Protein AF-0000000079467805 (afdb_homodimer)

Secondary structure (DSSP, 8-state):
-EEEE-SSTTEEEEE---EEETTEEEEEEE-HHHHHHTT-----SEEEEEEE-STTEEEEEEEEPTT----EEEEEEESEEEEEEEE--TTSTTTT-EEEEEEETTT--EEEE-TTEEEEEEESSSSEEEEEEESS---TT-EEE--TT-TTT----SS--SEE-HHHHTPPPTT-/-EEEE-SSTTEEEEE---EEETTEEEEEEE-HHHHHHTT-----SEEEEEEE-STTEEEEEEEEPTTS---EEEEEEESEEEEEEEE--TTSTTTT-EEEEEEETTT--EEEE-TTEEEEEEESSSSEEEEEEESS---TT-EEE--TT-TTT----SS--SEE-HHHHTPPPTT-

InterPro domains:
  IPR000888 dTDP-4-dehydrorhamnose 3,5-epimerase-like [PF00908] (6-172)
  IPR000888 dTDP-4-dehydrorhamnose 3,5-epimerase-like [PTHR21047] (3-172)
  IPR000888 dTDP-4-dehydrorhamnose 3,5-epimerase-like [cd00438] (3-171)
  IPR011051 RmlC-like cupin domain superfamily [SSF51182] (1-172)
  IPR014710 RmlC-like jelly roll fold [G3DSA:2.60.120.10] (1-175)

Nearest PDB structures (foldseek):
  3ryk-assembly1_B  TM=9.660E-01  e=1.135E-18  Bacillus anthracis str. Ames
  2c0z-assembly1_A-2  TM=9.358E-01  e=9.146E-19  Streptomyces niveus NCIMB 11891
  7pvi-assembly1_BBB  TM=9.571E-01  e=9.349E-18  Coxiella burnetii RSA 493
  1upi-assembly1_A  TM=9.379E-01  e=4.630E-18  Mycobacterium tuberculosis
  6c46-assembly3_E-2  TM=9.498E-01  e=4.024E-17  Elizabethkingia anophelis NUHP1

Structure (mmCIF, N/CA/C/O backbone):
data_AF-0000000079467805-model_v1
#
loop_
_entity.id
_entity.type
_entity.pdbx_description
1 polymer 'dTDP-4-dehydrorhamnose 3,5-epimerase'
#
loop_
_atom_site.group_PDB
_atom_site.id
_atom_site.type_symbol
_atom_site.label_atom_id
_atom_site.label_alt_id
_atom_site.label_comp_id
_atom_site.label_asym_id
_atom_site.label_entity_id
_atom_site.label_seq_id
_atom_site.pdbx_PDB_ins_code
_atom_site.Cartn_x
_atom_site.Cartn_y
_atom_site.Cartn_z
_atom_site.occupancy
_atom_site.B_iso_or_equiv
_atom_site.auth_seq_id
_atom_site.auth_comp_id
_atom_site.auth_asym_id
_atom_site.auth_atom_id
_atom_site.pdbx_PDB_model_num
ATOM 1 N N . MET A 1 1 ? 15.867 1.34 -4.273 1 97.5 1 MET A N 1
ATOM 2 C CA . MET A 1 1 ? 15.461 -0.06 -4.223 1 97.5 1 MET A CA 1
ATOM 3 C C . MET A 1 1 ? 16.453 -0.947 -4.965 1 97.5 1 MET A C 1
ATOM 5 O O . MET A 1 1 ? 17.219 -0.463 -5.793 1 97.5 1 MET A O 1
ATOM 9 N N . ARG A 1 2 ? 16.484 -2.227 -4.535 1 97.94 2 ARG A N 1
ATOM 10 C CA . ARG A 1 2 ? 17.297 -3.229 -5.227 1 97.94 2 ARG A CA 1
ATOM 11 C C . ARG A 1 2 ? 16.406 -4.25 -5.93 1 97.94 2 ARG A C 1
ATOM 13 O O . ARG A 1 2 ? 15.422 -4.723 -5.359 1 97.94 2 ARG A O 1
ATOM 20 N N . PHE A 1 3 ? 16.734 -4.535 -7.137 1 98.62 3 PHE A N 1
ATOM 21 C CA . PHE A 1 3 ? 16 -5.492 -7.957 1 98.62 3 PHE A CA 1
ATOM 22 C C . PHE A 1 3 ? 16.828 -6.75 -8.195 1 98.62 3 PHE A C 1
ATOM 24 O O . PHE A 1 3 ? 17.922 -6.684 -8.75 1 98.62 3 PHE A O 1
ATOM 31 N N . VAL A 1 4 ? 16.328 -7.844 -7.727 1 98.31 4 VAL A N 1
ATOM 32 C CA . VAL A 1 4 ? 17.062 -9.109 -7.797 1 98.31 4 VAL A CA 1
ATOM 33 C C . VAL A 1 4 ? 16.297 -10.094 -8.672 1 98.31 4 VAL A C 1
ATOM 35 O O . VAL A 1 4 ? 15.18 -10.508 -8.336 1 98.31 4 VAL A O 1
ATOM 38 N N . GLY A 1 5 ? 16.891 -10.477 -9.758 1 97.81 5 GLY A N 1
ATOM 39 C CA . GLY A 1 5 ? 16.25 -11.445 -10.648 1 97.81 5 GLY A CA 1
ATOM 40 C C . GLY A 1 5 ? 16.047 -12.797 -10 1 97.81 5 GLY A C 1
ATOM 41 O O . GLY A 1 5 ? 16.703 -13.133 -9.016 1 97.81 5 GLY A O 1
ATOM 42 N N . THR A 1 6 ? 15.055 -13.531 -10.539 1 97.94 6 THR A N 1
ATOM 43 C CA . THR A 1 6 ? 14.836 -14.914 -10.141 1 97.94 6 THR A CA 1
ATOM 44 C C . THR A 1 6 ? 15.172 -15.867 -11.281 1 97.94 6 THR A C 1
ATOM 46 O O . THR A 1 6 ? 15.719 -15.453 -12.305 1 97.94 6 THR A O 1
ATOM 49 N N . ALA A 1 7 ? 14.875 -17.156 -11.039 1 96.88 7 ALA A N 1
ATOM 50 C CA . ALA A 1 7 ? 15.133 -18.172 -12.062 1 96.88 7 ALA A CA 1
ATOM 51 C C . ALA A 1 7 ? 14.18 -18 -13.25 1 96.88 7 ALA A C 1
ATOM 53 O O . ALA A 1 7 ? 14.406 -18.562 -14.32 1 96.88 7 ALA A O 1
ATOM 54 N N . ILE A 1 8 ? 13.133 -17.312 -13.07 1 98.25 8 ILE A N 1
ATOM 55 C CA . ILE A 1 8 ? 12.156 -17.094 -14.133 1 98.25 8 ILE A CA 1
ATOM 56 C C . ILE A 1 8 ? 12.234 -15.648 -14.617 1 98.25 8 ILE A C 1
ATOM 58 O O . ILE A 1 8 ? 11.938 -14.719 -13.859 1 98.25 8 ILE A O 1
ATOM 62 N N . ASP A 1 9 ? 12.594 -15.508 -15.922 1 96.31 9 ASP A N 1
ATOM 63 C CA . ASP A 1 9 ? 12.555 -14.172 -16.516 1 96.31 9 ASP A CA 1
ATOM 64 C C . ASP A 1 9 ? 11.156 -13.57 -16.422 1 96.31 9 ASP A C 1
ATOM 66 O O . ASP A 1 9 ? 10.172 -14.227 -16.797 1 96.31 9 ASP A O 1
ATOM 70 N N . GLY A 1 10 ? 11.047 -12.375 -15.836 1 96.5 10 GLY A N 1
ATOM 71 C CA . GLY A 1 10 ? 9.742 -11.75 -15.664 1 96.5 10 GLY A CA 1
ATOM 72 C C . GLY A 1 10 ? 9.273 -11.75 -14.227 1 96.5 10 GLY A C 1
ATOM 73 O O . GLY A 1 10 ? 8.227 -11.172 -13.906 1 96.5 10 GLY A O 1
ATOM 74 N N . VAL A 1 11 ? 9.953 -12.445 -13.414 1 98.62 11 VAL A N 1
ATOM 75 C CA . VAL A 1 11 ? 9.688 -12.398 -11.977 1 98.62 11 VAL A CA 1
ATOM 76 C C . VAL A 1 11 ? 10.898 -11.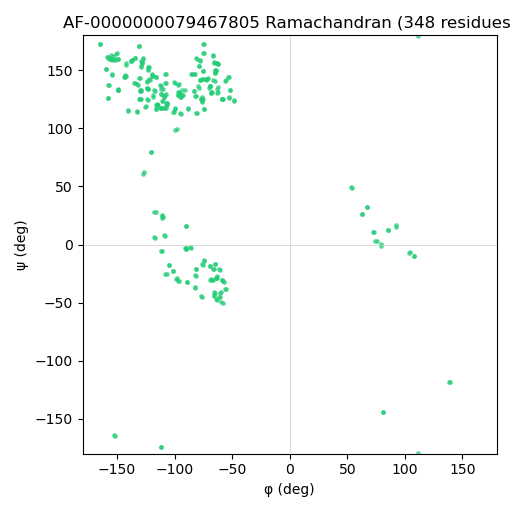82 -11.25 1 98.62 11 VAL A C 1
ATOM 78 O O . VAL A 1 11 ? 12.008 -12.359 -11.344 1 98.62 11 VAL A O 1
ATOM 81 N N . THR A 1 12 ? 10.719 -10.742 -10.555 1 98.75 12 THR A N 1
ATOM 82 C CA . THR A 1 12 ? 11.812 -10.016 -9.922 1 98.75 12 THR A CA 1
ATOM 83 C C . THR A 1 12 ? 11.5 -9.734 -8.461 1 98.75 12 THR A C 1
ATOM 85 O O . THR A 1 12 ? 10.383 -9.344 -8.117 1 98.75 12 THR A O 1
ATOM 88 N N . VAL A 1 13 ? 12.469 -10.008 -7.578 1 98.81 13 VAL A N 1
ATOM 89 C CA . VAL A 1 13 ? 12.352 -9.609 -6.18 1 98.81 13 VAL A CA 1
ATOM 90 C C . VAL A 1 13 ? 12.758 -8.141 -6.027 1 98.81 13 VAL A C 1
ATOM 92 O O . VAL A 1 13 ? 13.812 -7.73 -6.52 1 98.81 13 VAL A O 1
ATOM 95 N N . VAL A 1 14 ? 11.953 -7.371 -5.445 1 98.81 14 VAL A N 1
ATOM 96 C CA . VAL A 1 14 ? 12.242 -5.969 -5.172 1 98.81 14 VAL A CA 1
ATOM 97 C C . VAL A 1 14 ? 12.523 -5.781 -3.684 1 98.81 14 VAL A C 1
ATOM 99 O O . VAL A 1 14 ? 11.672 -6.074 -2.842 1 98.81 14 VAL A O 1
ATOM 102 N N . GLU A 1 15 ? 13.664 -5.312 -3.363 1 98.44 15 GLU A N 1
ATOM 103 C CA . GLU A 1 15 ? 14.07 -5.043 -1.988 1 98.44 15 GLU A CA 1
ATOM 104 C C . GLU A 1 15 ? 14.125 -3.543 -1.714 1 98.44 15 GLU A C 1
ATOM 106 O O . GLU A 1 15 ? 14.625 -2.773 -2.537 1 98.44 15 GLU A O 1
ATOM 111 N N . LEU A 1 16 ? 13.664 -3.188 -0.576 1 97.69 16 LEU A N 1
ATOM 112 C CA . LEU A 1 16 ? 13.562 -1.775 -0.22 1 97.69 16 LEU A CA 1
ATOM 113 C C . LEU A 1 16 ? 14.922 -1.229 0.205 1 97.69 16 LEU A C 1
ATOM 115 O O . LEU A 1 16 ? 15.805 -1.99 0.608 1 97.69 16 LEU A O 1
ATOM 119 N N . ASP A 1 17 ? 15.07 -0.006 0.032 1 96.62 17 ASP A N 1
ATOM 120 C C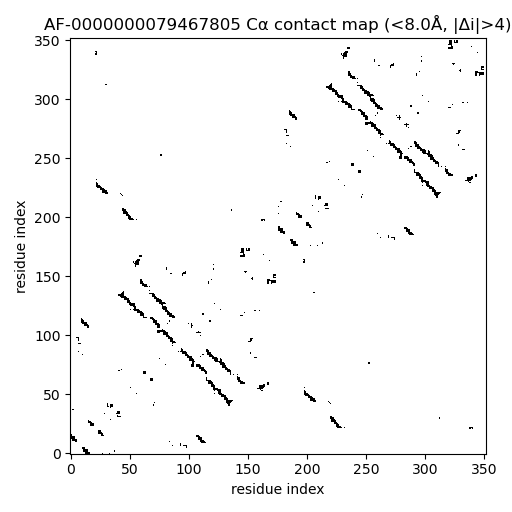A . ASP A 1 17 ? 16.203 0.769 0.537 1 96.62 17 ASP A CA 1
ATOM 121 C C . ASP A 1 17 ? 15.727 1.882 1.47 1 96.62 17 ASP A C 1
ATOM 123 O O . ASP A 1 17 ? 15.711 3.053 1.087 1 96.62 17 ASP A O 1
ATOM 127 N N . PRO A 1 18 ? 15.43 1.556 2.689 1 97.5 18 PRO A N 1
ATOM 128 C CA . PRO A 1 18 ? 14.805 2.514 3.605 1 97.5 18 PRO A CA 1
ATOM 129 C C . PRO A 1 18 ? 15.805 3.518 4.176 1 97.5 18 PRO A C 1
ATOM 131 O O . PRO A 1 18 ? 16.969 3.172 4.418 1 97.5 18 PRO A O 1
ATOM 134 N N . SER A 1 19 ? 15.367 4.762 4.316 1 97.19 19 SER A N 1
ATOM 135 C CA . SER A 1 19 ? 16.031 5.727 5.184 1 97.19 19 SER A CA 1
ATOM 136 C C . SER A 1 19 ? 15.578 5.574 6.629 1 97.19 19 SER A C 1
ATOM 138 O O . SER A 1 19 ? 14.383 5.52 6.91 1 97.19 19 SER A O 1
ATOM 140 N N . THR A 1 20 ? 16.594 5.547 7.543 1 97.19 20 THR A N 1
ATOM 141 C CA . THR A 1 20 ? 16.25 5.246 8.93 1 97.19 20 THR A CA 1
ATOM 142 C C . THR A 1 20 ? 16.625 6.402 9.844 1 97.19 20 THR A C 1
ATOM 144 O O . THR A 1 20 ? 17.578 7.133 9.562 1 97.19 20 THR A O 1
ATOM 147 N N . ASP A 1 21 ? 15.867 6.617 10.867 1 96.88 21 ASP A N 1
ATOM 148 C CA . ASP A 1 21 ? 16.188 7.508 11.984 1 96.88 21 ASP A CA 1
ATOM 149 C C . ASP A 1 21 ? 15.492 7.051 13.266 1 96.88 21 ASP A C 1
ATOM 151 O O . ASP A 1 21 ? 15.094 5.891 13.383 1 96.88 21 ASP A O 1
ATOM 155 N N . GLU A 1 22 ? 15.414 7.879 14.25 1 96.19 22 GLU A N 1
ATOM 156 C CA . GLU A 1 22 ? 14.898 7.492 15.562 1 96.19 22 GLU A CA 1
ATOM 157 C C . GLU A 1 22 ? 13.414 7.148 15.492 1 96.19 22 GLU A C 1
ATOM 159 O O . GLU A 1 22 ? 12.883 6.469 16.375 1 96.19 22 GLU A O 1
ATOM 164 N N . ARG A 1 23 ? 12.789 7.582 14.555 1 97 23 ARG A N 1
ATOM 165 C CA . ARG A 1 23 ? 11.352 7.367 14.406 1 97 23 ARG A CA 1
ATOM 166 C C . ARG A 1 23 ? 11.062 5.996 13.805 1 97 23 ARG A C 1
ATOM 168 O O . ARG A 1 23 ? 9.984 5.438 14.016 1 97 23 ARG A O 1
ATOM 175 N N . GLY A 1 24 ? 11.914 5.438 13.062 1 97.75 24 GLY A N 1
ATOM 176 C CA . GLY A 1 24 ? 11.758 4.227 12.273 1 97.75 24 GLY A CA 1
ATOM 177 C C . GLY A 1 24 ? 12.391 4.324 10.898 1 97.75 24 GLY A C 1
ATOM 178 O O . GLY A 1 24 ? 13.602 4.543 10.781 1 97.75 24 GLY A O 1
ATOM 179 N N . SER A 1 25 ? 11.5 4.203 9.898 1 98.12 25 SER A N 1
ATOM 180 C CA . SER A 1 25 ? 12.078 4.273 8.562 1 98.12 25 SER A CA 1
ATOM 181 C C . SER A 1 25 ? 11.07 4.824 7.551 1 98.12 25 SER A C 1
ATOM 183 O O . SER A 1 25 ? 9.875 4.918 7.844 1 98.12 25 SER A O 1
ATOM 185 N N . PHE A 1 26 ? 11.539 5.285 6.523 1 97.81 26 PHE A N 1
ATOM 186 C CA . PHE A 1 26 ? 10.781 5.703 5.348 1 97.81 26 PHE A CA 1
ATOM 187 C C . PHE A 1 26 ? 11.367 5.082 4.082 1 97.81 26 PHE A C 1
ATOM 189 O O . PHE A 1 26 ? 12.586 5.082 3.891 1 97.81 26 PHE A O 1
ATOM 196 N N . ALA A 1 27 ? 10.531 4.523 3.254 1 97.94 27 ALA A N 1
ATOM 197 C CA . ALA A 1 27 ? 11.008 3.855 2.047 1 97.94 27 ALA A CA 1
ATOM 198 C C . ALA A 1 27 ? 10.039 4.07 0.884 1 97.94 27 ALA A C 1
ATOM 200 O O . ALA A 1 27 ? 8.828 4.109 1.075 1 97.94 27 ALA A O 1
ATOM 201 N N . ARG A 1 28 ? 10.594 4.191 -0.286 1 97.75 28 ARG A N 1
ATOM 202 C CA . ARG A 1 28 ? 9.781 4.098 -1.493 1 97.75 28 ARG A CA 1
ATOM 203 C C . ARG A 1 28 ? 9.43 2.645 -1.805 1 97.75 28 ARG A C 1
ATOM 205 O O . ARG A 1 28 ? 10.305 1.781 -1.837 1 97.75 28 ARG A O 1
ATOM 212 N N . LEU A 1 29 ? 8.164 2.441 -1.932 1 98.38 29 LEU A N 1
ATOM 213 C CA . LEU A 1 29 ? 7.719 1.107 -2.32 1 98.38 29 LEU A CA 1
ATOM 214 C C . LEU A 1 29 ? 7.652 0.978 -3.838 1 98.38 29 LEU A C 1
ATOM 216 O O . LEU A 1 29 ? 7.812 -0.118 -4.379 1 98.38 29 LEU A O 1
ATOM 220 N N . HIS A 1 30 ? 7.352 2.029 -4.441 1 98.56 30 HIS A N 1
ATOM 221 C CA . HIS A 1 30 ? 7.305 2.115 -5.895 1 98.56 30 HIS A CA 1
ATOM 222 C C . HIS A 1 30 ? 7.672 3.514 -6.379 1 98.56 30 HIS A C 1
ATOM 224 O O . HIS A 1 30 ? 7.176 4.508 -5.844 1 98.56 30 HIS A O 1
ATOM 230 N N . CYS A 1 31 ? 8.477 3.592 -7.285 1 97.62 31 CYS A N 1
ATOM 231 C CA . CYS A 1 31 ? 8.883 4.766 -8.047 1 97.62 31 CYS A CA 1
ATOM 232 C C . CYS A 1 31 ? 9.07 4.418 -9.523 1 97.62 31 CYS A C 1
ATOM 234 O O . CYS A 1 31 ? 9.953 3.631 -9.875 1 97.62 31 CYS A O 1
ATOM 236 N N . PRO A 1 32 ? 8.203 5.02 -10.398 1 97.12 32 PRO A N 1
ATOM 237 C CA . PRO A 1 32 ? 8.289 4.633 -11.812 1 97.12 32 PRO A CA 1
ATOM 238 C C . PRO A 1 32 ? 9.688 4.805 -12.391 1 97.12 32 PRO A C 1
ATOM 240 O O . PRO A 1 32 ? 10.141 3.971 -13.18 1 97.12 32 PRO A O 1
ATOM 243 N N . ASP A 1 33 ? 10.375 5.867 -12 1 96.94 33 ASP A N 1
ATOM 244 C CA . ASP A 1 33 ? 11.711 6.129 -12.523 1 96.94 33 ASP A CA 1
ATOM 245 C C . ASP A 1 33 ? 12.695 5.055 -12.078 1 96.94 33 ASP A C 1
ATOM 247 O O . ASP A 1 33 ? 13.508 4.578 -12.883 1 96.94 33 ASP A O 1
ATOM 251 N N . GLU A 1 34 ? 12.664 4.672 -10.828 1 97.19 34 GLU A N 1
ATOM 252 C CA . GLU A 1 34 ? 13.57 3.646 -10.32 1 97.19 34 GLU A CA 1
ATOM 253 C C . GLU A 1 34 ? 13.297 2.297 -10.984 1 97.19 34 GLU A C 1
ATOM 255 O O . GLU A 1 34 ? 14.234 1.568 -11.32 1 97.19 34 GLU A O 1
ATOM 260 N N . PHE A 1 35 ? 12.031 1.979 -11.148 1 98.44 35 PHE A N 1
ATOM 261 C CA . PHE A 1 35 ? 11.664 0.721 -11.789 1 98.44 35 PHE A CA 1
ATOM 262 C C . PHE A 1 35 ? 12.148 0.691 -13.234 1 98.44 35 PHE A C 1
ATOM 264 O O . PHE A 1 35 ? 12.734 -0.295 -13.672 1 98.44 35 PHE A O 1
ATOM 271 N N . ALA A 1 36 ? 11.883 1.756 -13.953 1 97.94 36 ALA A N 1
ATOM 272 C CA . ALA A 1 36 ? 12.305 1.831 -15.352 1 97.94 36 ALA A CA 1
ATOM 273 C C . ALA A 1 36 ? 13.82 1.733 -15.469 1 97.94 36 ALA A C 1
ATOM 275 O O . ALA A 1 36 ? 14.336 1.028 -16.344 1 97.94 36 ALA A O 1
ATOM 276 N N . ALA A 1 37 ? 14.531 2.479 -14.609 1 97.75 37 ALA A N 1
ATOM 277 C CA . ALA A 1 37 ? 15.992 2.488 -14.625 1 97.75 37 ALA A CA 1
ATOM 278 C C . ALA A 1 37 ? 16.562 1.088 -14.398 1 97.75 37 ALA A C 1
ATOM 280 O O . ALA A 1 37 ? 17.625 0.745 -14.914 1 97.75 37 ALA A O 1
ATOM 281 N N . ALA A 1 38 ? 15.859 0.269 -13.656 1 97.69 38 ALA A N 1
ATOM 282 C CA . ALA A 1 38 ? 16.297 -1.091 -13.352 1 97.69 38 ALA A CA 1
ATOM 283 C C . ALA A 1 38 ? 15.859 -2.064 -14.445 1 97.69 38 ALA A C 1
ATOM 285 O O . ALA A 1 38 ? 16.109 -3.27 -14.344 1 97.69 38 ALA A O 1
ATOM 286 N N . GLY A 1 39 ? 15.125 -1.584 -15.461 1 97.38 39 GLY A N 1
ATOM 287 C CA . GLY A 1 39 ? 14.711 -2.412 -16.594 1 97.38 39 GLY A CA 1
ATOM 288 C C . GLY A 1 39 ? 13.352 -3.045 -16.391 1 97.38 39 GLY A C 1
ATOM 289 O O . GLY A 1 39 ? 13.008 -4.023 -17.062 1 97.38 39 GLY A O 1
ATOM 290 N N . HIS A 1 40 ? 12.586 -2.529 -15.43 1 97.31 40 HIS A N 1
ATOM 291 C CA . HIS A 1 40 ? 11.273 -3.078 -15.102 1 97.31 40 HIS A CA 1
ATOM 292 C C . HIS A 1 40 ? 10.203 -1.991 -15.125 1 97.31 40 HIS A C 1
ATOM 294 O O . HIS A 1 40 ? 9.547 -1.74 -14.109 1 97.31 40 HIS A O 1
ATOM 300 N N . PRO A 1 41 ? 10.055 -1.388 -16.328 1 97.19 41 PRO A N 1
ATOM 301 C CA . PRO A 1 41 ? 9.008 -0.357 -16.344 1 97.19 41 PRO A CA 1
ATOM 302 C C . PRO A 1 41 ? 7.668 -0.861 -15.82 1 97.19 41 PRO A C 1
ATOM 304 O O . PRO A 1 41 ? 7.164 -1.885 -16.281 1 97.19 41 PRO A O 1
ATOM 307 N N . PHE A 1 42 ? 7.113 -0.154 -14.859 1 97.5 42 PHE A N 1
ATOM 308 C CA . PHE A 1 42 ? 5.891 -0.547 -14.172 1 97.5 42 PHE A CA 1
ATOM 309 C C . PHE A 1 42 ? 5.211 0.663 -13.539 1 97.5 42 PHE A C 1
ATOM 311 O O . PHE A 1 42 ? 5.852 1.432 -12.82 1 97.5 42 PHE A O 1
ATOM 318 N N . VAL A 1 43 ? 3.963 0.855 -13.844 1 96.5 43 VAL A N 1
ATOM 319 C CA . VAL A 1 43 ? 3.133 1.896 -13.242 1 96.5 43 VAL A CA 1
ATOM 320 C C . VAL A 1 43 ? 1.795 1.303 -12.805 1 96.5 43 VAL A C 1
ATOM 322 O O . VAL A 1 43 ? 0.982 0.906 -13.641 1 96.5 43 VAL A O 1
ATOM 325 N N . PRO A 1 44 ? 1.544 1.277 -11.531 1 97.31 44 PRO A N 1
ATOM 326 C CA . PRO A 1 44 ? 0.281 0.693 -11.078 1 97.31 44 PRO A CA 1
ATOM 327 C C . PRO A 1 44 ? -0.932 1.537 -11.461 1 97.31 44 PRO A C 1
ATOM 329 O O . PRO A 1 44 ? -0.891 2.766 -11.352 1 97.31 44 PRO A O 1
ATOM 332 N N . ALA A 1 45 ? -1.958 0.867 -11.93 1 95.69 45 ALA A N 1
ATOM 333 C CA . ALA A 1 45 ? -3.234 1.502 -12.25 1 95.69 45 ALA A CA 1
ATOM 334 C C . ALA A 1 45 ? -4.238 1.32 -11.109 1 95.69 45 ALA A C 1
ATOM 336 O O . ALA A 1 45 ? -5.145 2.137 -10.938 1 95.69 45 ALA A O 1
ATOM 337 N N . GLN A 1 46 ? -4.105 0.291 -10.406 1 97.5 46 GLN A N 1
ATOM 338 C CA . GLN A 1 46 ? -5.012 -0.063 -9.32 1 97.5 46 GLN A CA 1
ATOM 339 C C . GLN A 1 46 ? -4.254 -0.701 -8.164 1 97.5 46 GLN A C 1
ATOM 341 O O . GLN A 1 46 ? -3.221 -1.338 -8.359 1 97.5 46 GLN A O 1
ATOM 346 N N . THR A 1 47 ? -4.707 -0.442 -6.953 1 98.44 47 THR A N 1
ATOM 347 C CA . THR A 1 47 ? -4.137 -1.028 -5.746 1 98.44 47 THR A CA 1
ATOM 348 C C . THR A 1 47 ? -5.203 -1.771 -4.945 1 98.44 47 THR A C 1
ATOM 350 O O . THR A 1 47 ? -6.32 -1.273 -4.777 1 98.44 47 THR A O 1
ATOM 353 N N . SER A 1 48 ? -4.883 -2.98 -4.492 1 98.31 48 SER A N 1
ATOM 354 C CA . SER A 1 48 ? -5.805 -3.793 -3.707 1 98.31 48 SER A CA 1
ATOM 355 C C . SER A 1 48 ? -5.113 -4.402 -2.494 1 98.31 48 SER A C 1
ATOM 357 O O . SER A 1 48 ? -3.883 -4.422 -2.42 1 98.31 48 SER A O 1
ATOM 359 N N . LEU A 1 49 ? -5.883 -4.805 -1.548 1 98.62 49 LEU A N 1
ATOM 360 C CA . LEU A 1 49 ? -5.398 -5.445 -0.33 1 98.62 49 LEU A CA 1
ATOM 361 C C . LEU A 1 49 ? -6.156 -6.738 -0.054 1 98.62 49 LEU A C 1
ATOM 363 O O . LEU A 1 49 ? -7.391 -6.746 -0.045 1 98.62 49 LEU A O 1
ATOM 367 N N . SER A 1 50 ? -5.469 -7.812 0.102 1 98.56 50 SER A N 1
ATOM 368 C CA . SER A 1 50 ? -6.031 -9.07 0.592 1 98.56 50 SER A CA 1
ATOM 369 C C . SER A 1 50 ? -5.73 -9.266 2.072 1 98.56 50 SER A C 1
ATOM 371 O O . SER A 1 50 ? -4.562 -9.352 2.467 1 98.56 50 SER A O 1
ATOM 373 N N . ARG A 1 51 ? -6.719 -9.305 2.859 1 98.5 51 ARG A N 1
ATOM 374 C CA . ARG A 1 51 ? -6.582 -9.641 4.273 1 98.5 51 ARG A CA 1
ATOM 375 C C . ARG A 1 51 ? -6.859 -11.117 4.516 1 98.5 51 ARG A C 1
ATOM 377 O O . ARG A 1 51 ? -7.883 -11.641 4.07 1 98.5 51 ARG A O 1
ATOM 384 N N . ASN A 1 52 ? -6.012 -11.758 5.184 1 98.75 52 ASN A N 1
ATOM 385 C CA . ASN A 1 52 ? -6.098 -13.188 5.457 1 98.75 52 ASN A CA 1
ATOM 386 C C . ASN A 1 52 ? -6.02 -13.477 6.953 1 98.75 52 ASN A C 1
ATOM 388 O O . ASN A 1 52 ? -5.004 -13.203 7.594 1 98.75 52 ASN A O 1
ATOM 392 N N . THR A 1 53 ? -7.031 -14.039 7.496 1 98.31 53 THR A N 1
ATOM 393 C CA . THR A 1 53 ? -7.172 -14.125 8.945 1 98.31 53 THR A CA 1
ATOM 394 C C . THR A 1 53 ? -6.371 -15.297 9.5 1 98.31 53 THR A C 1
ATOM 396 O O . THR A 1 53 ? -5.789 -15.203 10.586 1 98.31 53 THR A O 1
ATOM 399 N N . ALA A 1 54 ? -6.316 -16.391 8.781 1 98.75 54 ALA A N 1
ATOM 400 C CA . ALA A 1 54 ? -5.691 -17.594 9.305 1 98.75 54 ALA A CA 1
ATOM 401 C C . ALA A 1 54 ? -4.359 -17.875 8.609 1 98.75 54 ALA A C 1
ATOM 403 O O . ALA A 1 54 ? -4.203 -17.594 7.418 1 98.75 54 ALA A O 1
ATOM 404 N N . ALA A 1 55 ? -3.436 -18.438 9.406 1 98.75 55 ALA A N 1
ATOM 405 C CA . ALA A 1 55 ? -2.266 -19.031 8.758 1 98.75 55 ALA A CA 1
ATOM 406 C C . ALA A 1 55 ? -2.666 -20.188 7.844 1 98.75 55 ALA A C 1
ATOM 408 O O . ALA A 1 55 ? -3.74 -20.781 8.008 1 98.75 55 ALA A O 1
ATOM 409 N N . ARG A 1 56 ? -1.823 -20.453 6.863 1 98.88 56 ARG A N 1
ATOM 410 C CA . ARG A 1 56 ? -2.004 -21.516 5.883 1 98.88 56 ARG A CA 1
ATOM 411 C C . ARG A 1 56 ? -3.252 -21.281 5.039 1 98.88 56 ARG A C 1
ATOM 413 O O . ARG A 1 56 ? -3.945 -22.234 4.668 1 98.88 56 ARG A O 1
ATOM 420 N N . THR A 1 57 ? -3.676 -20.062 4.883 1 98.94 57 THR A N 1
ATOM 421 C CA . THR A 1 57 ? -4.645 -19.656 3.871 1 98.94 57 THR A CA 1
ATOM 422 C C . THR A 1 57 ? -3.988 -19.578 2.494 1 98.94 57 THR A C 1
ATOM 424 O O . THR A 1 57 ? -2.961 -18.922 2.326 1 98.94 57 THR A O 1
ATOM 427 N N . LEU A 1 58 ? -4.582 -20.266 1.551 1 98.88 58 LEU A N 1
ATOM 428 C CA . LEU A 1 58 ? -4.066 -20.25 0.186 1 98.88 58 LEU A CA 1
ATOM 429 C C . LEU A 1 58 ? -4.984 -19.453 -0.73 1 98.88 58 LEU A C 1
ATOM 431 O O . LEU A 1 58 ? -6.203 -19.625 -0.71 1 98.88 58 LEU A O 1
ATOM 435 N N . ARG A 1 59 ? -4.465 -18.531 -1.47 1 98.81 59 ARG A N 1
ATOM 436 C CA . ARG A 1 59 ? -5.125 -17.844 -2.576 1 98.81 59 ARG A CA 1
ATOM 437 C C . ARG A 1 59 ? -4.387 -18.078 -3.889 1 98.81 59 ARG A C 1
ATOM 439 O O . ARG A 1 59 ? -3.201 -17.766 -4.008 1 98.81 59 ARG A O 1
ATOM 446 N N . GLY A 1 60 ? -5.078 -18.562 -5.035 1 97.06 60 GLY A N 1
ATOM 447 C CA . GLY A 1 60 ? -4.469 -18.844 -6.324 1 97.06 60 GLY A CA 1
ATOM 448 C C . GLY A 1 60 ? -4.449 -20.328 -6.656 1 97.06 60 GLY A C 1
ATOM 449 O O . GLY A 1 60 ? -5.102 -21.125 -5.98 1 97.06 60 GLY A O 1
ATOM 450 N N . MET A 1 61 ? -3.953 -20.656 -7.758 1 98.25 61 MET A N 1
ATOM 451 C CA . MET A 1 61 ? -3.119 -19.766 -8.555 1 98.25 61 MET A CA 1
ATOM 452 C C . MET A 1 61 ? -3.957 -19 -9.578 1 98.25 61 MET A C 1
ATOM 454 O O . MET A 1 61 ? -4.719 -19.609 -10.336 1 98.25 61 MET A O 1
ATOM 458 N N . HIS A 1 62 ? -3.787 -17.641 -9.719 1 97.69 62 HIS A N 1
ATOM 459 C CA . HIS A 1 62 ? -4.637 -16.844 -10.586 1 97.69 62 HIS A CA 1
ATOM 460 C C . HIS A 1 62 ? -3.812 -16.094 -11.633 1 97.69 62 HIS A C 1
ATOM 462 O O . HIS A 1 62 ? -2.643 -15.781 -11.398 1 97.69 62 HIS A O 1
ATOM 468 N N . TYR A 1 63 ? -4.426 -15.789 -12.805 1 96.06 63 TYR A N 1
ATOM 469 C CA . TYR A 1 63 ? -3.898 -14.875 -13.812 1 96.06 63 TYR A CA 1
ATOM 470 C C . TYR A 1 63 ? -5.02 -14.273 -14.648 1 96.06 63 TYR A C 1
ATOM 472 O O . TYR A 1 63 ? -6.164 -14.734 -14.586 1 96.06 63 TYR A O 1
ATOM 480 N N . GLU A 1 64 ? -4.688 -13.188 -15.234 1 93.44 64 GLU A N 1
ATOM 481 C CA . GLU A 1 64 ? -5.605 -12.586 -16.188 1 93.44 64 GLU A CA 1
ATOM 482 C C . GLU A 1 64 ? -5.242 -12.961 -17.625 1 93.44 64 GLU A C 1
ATOM 484 O O . GLU A 1 64 ? -4.09 -12.82 -18.031 1 93.44 64 GLU A O 1
ATOM 489 N N . ALA A 1 65 ? -6.211 -13.43 -18.328 1 89.88 65 ALA A N 1
ATOM 490 C CA . ALA A 1 65 ? -5.977 -13.852 -19.703 1 89.88 65 ALA A CA 1
ATOM 491 C C . ALA A 1 65 ? -5.891 -12.648 -20.641 1 89.88 65 ALA A C 1
ATOM 493 O O . ALA A 1 65 ? -6.375 -11.562 -20.312 1 89.88 65 ALA A O 1
ATOM 494 N N . SER A 1 66 ? -5.23 -12.875 -21.828 1 85.62 66 SER A N 1
ATOM 495 C CA . SER A 1 66 ? -5.258 -11.883 -22.891 1 85.62 66 SER A CA 1
ATOM 496 C C . SER A 1 66 ? -6.688 -11.492 -23.25 1 85.62 66 SER A C 1
ATOM 498 O O . SER A 1 66 ? -7.582 -12.344 -23.25 1 85.62 66 SER A O 1
ATOM 500 N N . PRO A 1 67 ? -6.805 -10.203 -23.562 1 87.69 67 PRO A N 1
ATOM 501 C CA . PRO A 1 67 ? -5.867 -9.094 -23.75 1 87.69 67 PRO A CA 1
ATOM 502 C C . PRO A 1 67 ? -5.602 -8.32 -22.469 1 87.69 67 PRO A C 1
ATOM 504 O O . PRO A 1 67 ? -5.012 -7.234 -22.5 1 87.69 67 PRO A O 1
ATOM 507 N N . ARG A 1 68 ? -5.93 -8.852 -21.281 1 86.25 68 ARG A N 1
ATOM 508 C CA . ARG A 1 68 ? -5.832 -8.102 -20.047 1 86.25 68 ARG A CA 1
ATOM 509 C C . ARG A 1 68 ? -4.711 -8.641 -19.156 1 86.25 68 ARG A C 1
ATOM 511 O O . ARG A 1 68 ? -4.781 -8.555 -17.938 1 86.25 68 ARG A O 1
ATOM 518 N N . ALA A 1 69 ? -3.797 -9.289 -19.812 1 90.94 69 ALA A N 1
ATOM 519 C CA . ALA A 1 69 ? -2.652 -9.758 -19.031 1 90.94 69 ALA A CA 1
ATOM 520 C C . ALA A 1 69 ? -2.031 -8.625 -18.219 1 90.94 69 ALA A C 1
ATOM 522 O O . ALA A 1 69 ? -1.851 -7.52 -18.734 1 90.94 69 ALA A O 1
ATOM 523 N N . GLU A 1 70 ? -1.764 -8.891 -16.938 1 94.81 70 GLU A N 1
ATOM 524 C CA . GLU A 1 70 ? -1.373 -7.809 -16.031 1 94.81 70 GLU A CA 1
ATOM 525 C C . GLU A 1 70 ? -0.021 -8.094 -15.391 1 94.81 70 GLU A C 1
ATOM 527 O O . GLU A 1 70 ? 0.388 -9.25 -15.266 1 94.81 70 GLU A O 1
ATOM 532 N N . VAL A 1 71 ? 0.68 -7.07 -15.078 1 97.5 71 VAL A N 1
ATOM 533 C CA . VAL A 1 71 ? 1.845 -7.09 -14.203 1 97.5 71 VAL A CA 1
ATOM 534 C C . VAL A 1 71 ? 1.43 -6.699 -12.781 1 97.5 71 VAL A C 1
ATOM 536 O O . VAL A 1 71 ? 0.583 -5.82 -12.594 1 97.5 71 VAL A O 1
ATOM 539 N N . LYS A 1 72 ? 1.932 -7.379 -11.797 1 97.94 72 LYS A N 1
ATOM 540 C CA . LYS A 1 72 ? 1.571 -7.051 -10.414 1 97.94 72 LYS A CA 1
ATOM 541 C C . LYS A 1 72 ? 2.811 -6.953 -9.531 1 97.94 72 LYS A C 1
ATOM 543 O O . LYS A 1 72 ? 3.768 -7.711 -9.711 1 97.94 72 LYS A O 1
ATOM 548 N N . LEU A 1 73 ? 2.885 -6.012 -8.695 1 98.88 73 LEU A N 1
ATOM 549 C CA . LEU A 1 73 ? 3.818 -5.891 -7.586 1 98.88 73 LEU A CA 1
ATOM 550 C C . LEU A 1 73 ? 3.15 -6.281 -6.27 1 98.88 73 LEU A C 1
ATOM 552 O O . LEU A 1 73 ? 2.191 -5.637 -5.84 1 98.88 73 LEU A O 1
ATOM 556 N N . VAL A 1 74 ? 3.637 -7.375 -5.684 1 98.94 74 VAL A N 1
ATOM 557 C CA . VAL A 1 74 ? 2.992 -7.953 -4.512 1 98.94 74 VAL A CA 1
ATOM 558 C C . VAL A 1 74 ? 3.896 -7.789 -3.291 1 98.94 74 VAL A C 1
ATOM 560 O O . VAL A 1 74 ? 5.086 -8.109 -3.342 1 98.94 74 VAL A O 1
ATOM 563 N N . ARG A 1 75 ? 3.383 -7.281 -2.221 1 98.81 75 ARG A N 1
ATOM 564 C CA . ARG A 1 75 ? 4.121 -7.133 -0.971 1 98.81 75 ARG A CA 1
ATOM 565 C C . ARG A 1 75 ? 3.225 -7.41 0.231 1 98.81 75 ARG A C 1
ATOM 567 O O . ARG A 1 75 ? 2.002 -7.277 0.144 1 98.81 75 ARG A O 1
ATOM 574 N N . VAL A 1 76 ? 3.865 -7.812 1.311 1 98.81 76 VAL A N 1
ATOM 575 C CA . VAL A 1 76 ? 3.131 -8.016 2.555 1 98.81 76 VAL A CA 1
ATOM 576 C C . VAL A 1 76 ? 3.24 -6.773 3.432 1 98.81 76 VAL A C 1
ATOM 578 O O . VAL A 1 76 ? 4.336 -6.25 3.645 1 98.81 76 VAL A O 1
ATOM 581 N N . THR A 1 77 ? 2.111 -6.312 3.924 1 98.19 77 THR A N 1
ATOM 582 C CA . THR A 1 77 ? 2.129 -5.145 4.801 1 98.19 77 THR A CA 1
ATOM 583 C C . THR A 1 77 ? 1.915 -5.559 6.254 1 98.19 77 THR A C 1
ATOM 585 O O . THR A 1 77 ? 2.164 -4.773 7.168 1 98.19 77 THR A O 1
ATOM 588 N N . ARG A 1 78 ? 1.443 -6.668 6.516 1 97.69 78 ARG A N 1
ATOM 589 C CA . ARG A 1 78 ? 1.294 -7.293 7.828 1 97.69 78 ARG A CA 1
ATOM 590 C C . ARG A 1 78 ? 1.411 -8.805 7.727 1 97.69 78 ARG A C 1
ATOM 592 O O . ARG A 1 78 ? 0.787 -9.43 6.863 1 97.69 78 ARG A O 1
ATOM 599 N N . GLY A 1 79 ? 2.203 -9.445 8.617 1 98.06 79 GLY A N 1
ATOM 600 C CA . GLY A 1 79 ? 2.375 -10.891 8.594 1 98.06 79 GLY A CA 1
ATOM 601 C C . GLY A 1 79 ? 3.387 -11.359 7.566 1 98.06 79 GLY A C 1
ATOM 602 O O . GLY A 1 79 ? 4.441 -10.742 7.402 1 98.06 79 GLY A O 1
ATOM 603 N N . ALA A 1 80 ? 3.096 -12.539 6.953 1 98.88 80 ALA A N 1
ATOM 604 C CA . ALA A 1 80 ? 4.039 -13.156 6.027 1 98.88 80 ALA A CA 1
ATOM 605 C C . ALA A 1 80 ? 3.338 -14.156 5.109 1 98.88 80 ALA A C 1
ATOM 607 O O . ALA A 1 80 ? 2.35 -14.781 5.5 1 98.88 80 ALA A O 1
ATOM 608 N N . ILE A 1 81 ? 3.893 -14.281 3.965 1 98.94 81 ILE A N 1
ATOM 609 C CA . ILE A 1 81 ? 3.408 -15.281 3.02 1 98.94 81 ILE A CA 1
ATOM 610 C C . ILE A 1 81 ? 4.59 -15.977 2.346 1 98.94 81 ILE A C 1
ATOM 612 O O . ILE A 1 81 ? 5.723 -15.492 2.422 1 98.94 81 ILE A O 1
ATOM 616 N N . PHE A 1 82 ? 4.367 -17.141 1.843 1 98.94 82 PHE A N 1
ATOM 617 C CA . PHE A 1 82 ? 5.148 -17.672 0.737 1 98.94 82 PHE A CA 1
ATOM 618 C C . PHE A 1 82 ? 4.461 -17.406 -0.595 1 98.94 82 PHE A C 1
ATOM 620 O O . PHE A 1 82 ? 3.385 -17.953 -0.865 1 98.94 82 PHE A O 1
ATOM 627 N N . ASP A 1 83 ? 5.047 -16.594 -1.399 1 98.94 83 ASP A N 1
ATOM 628 C CA . ASP A 1 83 ? 4.473 -16.109 -2.652 1 98.94 83 ASP A CA 1
ATOM 629 C C . ASP A 1 83 ? 5.035 -16.875 -3.846 1 98.94 83 ASP A C 1
ATOM 631 O O . ASP A 1 83 ? 6.227 -17.172 -3.893 1 98.94 83 ASP A O 1
ATOM 635 N N . VAL A 1 84 ? 4.176 -17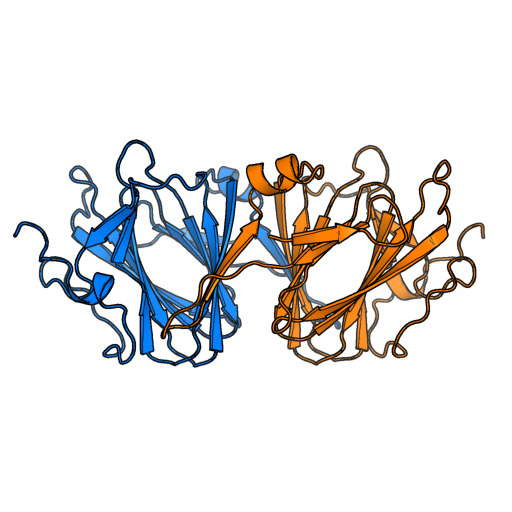.188 -4.797 1 98.88 84 VAL A N 1
ATOM 636 C CA . VAL A 1 84 ? 4.574 -18.094 -5.867 1 98.88 84 VAL A CA 1
ATOM 637 C C . VAL A 1 84 ? 4.121 -17.547 -7.215 1 98.88 84 VAL A C 1
ATOM 639 O O . VAL A 1 84 ? 3.014 -17 -7.332 1 98.88 84 VAL A O 1
ATOM 642 N N . ALA A 1 85 ? 4.914 -17.641 -8.195 1 98.81 85 ALA A N 1
ATOM 643 C CA . ALA A 1 85 ? 4.574 -17.391 -9.594 1 98.81 85 ALA A CA 1
ATOM 644 C C . ALA A 1 85 ? 4.887 -18.594 -10.469 1 98.81 85 ALA A C 1
ATOM 646 O O . ALA A 1 85 ? 5.906 -19.266 -10.281 1 98.81 85 ALA A O 1
ATOM 647 N N . VAL A 1 86 ? 4.059 -18.875 -11.391 1 98.69 86 VAL A N 1
ATOM 648 C CA . VAL A 1 86 ? 4.254 -19.922 -12.391 1 98.69 86 VAL A CA 1
ATOM 649 C C . VAL A 1 86 ? 4.297 -19.281 -13.781 1 98.69 86 VAL A C 1
ATOM 651 O O . VAL A 1 86 ? 3.414 -18.5 -14.148 1 98.69 86 VAL A O 1
ATOM 654 N N . ASP A 1 87 ? 5.297 -19.688 -14.562 1 98.5 87 ASP A N 1
ATOM 655 C CA . ASP A 1 87 ? 5.426 -19.203 -15.938 1 98.5 87 ASP A CA 1
ATOM 656 C C . ASP A 1 87 ? 4.496 -19.969 -16.875 1 98.5 87 ASP A C 1
ATOM 658 O O . ASP A 1 87 ? 4.719 -21.141 -17.156 1 98.5 87 ASP A O 1
ATOM 662 N N . LEU A 1 88 ? 3.49 -19.312 -17.422 1 97.12 88 LEU A N 1
ATOM 663 C CA . LEU A 1 88 ? 2.535 -19.953 -18.312 1 97.12 88 LEU A CA 1
ATOM 664 C C . LEU A 1 88 ? 2.73 -19.5 -19.75 1 97.12 88 LEU A C 1
ATOM 666 O O . LEU A 1 88 ? 1.878 -19.75 -20.609 1 97.12 88 LEU A O 1
ATOM 670 N N . ARG A 1 89 ? 3.744 -18.766 -20.047 1 96.25 89 ARG A N 1
ATOM 671 C CA . ARG A 1 89 ? 4.031 -18.312 -21.406 1 96.25 89 ARG A CA 1
ATOM 672 C C . ARG A 1 89 ? 4.586 -19.438 -22.266 1 96.25 89 ARG A C 1
ATOM 674 O O . ARG A 1 89 ? 5.711 -19.891 -22.047 1 96.25 89 ARG A O 1
ATOM 681 N N . PRO A 1 90 ? 3.875 -19.734 -23.219 1 95 90 PRO A N 1
ATOM 682 C CA . PRO A 1 90 ? 4.258 -20.938 -23.969 1 95 90 PRO A CA 1
ATOM 683 C C . PRO A 1 90 ? 5.613 -20.797 -24.656 1 95 90 PRO A C 1
ATOM 685 O O . PRO A 1 90 ? 6.305 -21.797 -24.875 1 95 90 PRO A O 1
ATOM 688 N N . SER A 1 91 ? 5.996 -19.656 -25 1 96.06 91 SER A N 1
ATOM 689 C CA . SER A 1 91 ? 7.246 -19.453 -25.734 1 96.06 91 SER A CA 1
ATOM 690 C C . SER A 1 91 ? 8.414 -19.219 -24.766 1 96.06 91 SER A C 1
ATOM 692 O O . SER A 1 91 ? 9.562 -19.094 -25.203 1 96.06 91 SER A O 1
ATOM 694 N N . SER A 1 92 ? 8.164 -19.172 -23.516 1 97.25 92 SER A N 1
ATOM 695 C CA . SER A 1 92 ? 9.195 -18.922 -22.516 1 97.25 92 SER A CA 1
ATOM 696 C C . SER A 1 92 ? 10.062 -20.156 -22.297 1 97.25 92 SER A C 1
ATOM 698 O O . SER A 1 92 ? 9.562 -21.281 -22.25 1 97.25 92 SER A O 1
ATOM 700 N N . PRO A 1 93 ? 11.414 -20 -22.078 1 98 93 PRO A N 1
ATOM 701 C CA . PRO A 1 93 ? 12.289 -21.125 -21.734 1 98 93 PRO A CA 1
ATOM 702 C C . PRO A 1 93 ? 11.953 -21.734 -20.391 1 98 93 PRO A C 1
ATOM 704 O O . PRO A 1 93 ? 12.414 -22.844 -20.062 1 98 93 PRO A O 1
ATOM 707 N N . THR A 1 94 ? 11.219 -21.047 -19.594 1 98.31 94 THR A N 1
ATOM 708 C CA . THR A 1 94 ? 10.883 -21.547 -18.266 1 98.31 94 THR A CA 1
ATOM 709 C C . THR A 1 94 ? 9.391 -21.891 -18.188 1 98.31 94 THR A C 1
ATOM 711 O O . THR A 1 94 ? 8.805 -21.844 -17.094 1 98.31 94 THR A O 1
ATOM 714 N N . TYR A 1 95 ? 8.859 -22.172 -19.391 1 98.06 95 TYR A N 1
ATOM 715 C CA . TYR A 1 95 ? 7.453 -22.562 -19.438 1 98.06 95 TYR A CA 1
ATOM 716 C C . TYR A 1 95 ? 7.141 -23.641 -18.406 1 98.06 95 TYR A C 1
ATOM 718 O O . TYR A 1 95 ? 7.867 -24.625 -18.297 1 98.06 95 TYR A O 1
ATOM 726 N N . LEU A 1 96 ? 6.141 -23.391 -17.5 1 98.25 96 LEU A N 1
ATOM 727 C CA . LEU A 1 96 ? 5.559 -24.266 -16.484 1 98.25 96 LEU A CA 1
ATOM 728 C C . LEU A 1 96 ? 6.449 -24.344 -15.25 1 98.25 96 LEU A C 1
ATOM 730 O O . LEU A 1 96 ? 6.109 -25.016 -14.273 1 98.25 96 LEU A O 1
ATOM 734 N N . GLN A 1 97 ? 7.562 -23.672 -15.289 1 98.56 97 GLN A N 1
ATOM 735 C CA . GLN A 1 97 ? 8.391 -23.609 -14.094 1 98.56 97 GLN A CA 1
ATOM 736 C C . GLN A 1 97 ? 7.867 -22.562 -13.109 1 98.56 97 GLN A C 1
ATOM 738 O O . GLN A 1 97 ? 7.086 -21.688 -13.484 1 98.56 97 GLN A O 1
ATOM 743 N N . TRP A 1 98 ? 8.289 -22.734 -11.859 1 98.75 98 TRP A N 1
ATOM 744 C CA . TRP A 1 98 ? 7.805 -21.828 -10.828 1 98.75 98 TRP A CA 1
ATOM 745 C C . TRP A 1 98 ? 8.961 -21.234 -10.023 1 98.75 98 TRP A C 1
ATOM 747 O O . TRP A 1 98 ? 10.078 -21.766 -10.07 1 98.75 98 TRP A O 1
ATOM 757 N N . THR A 1 99 ? 8.727 -20.125 -9.422 1 98.75 99 THR A N 1
ATOM 758 C CA . THR A 1 99 ? 9.609 -19.562 -8.398 1 98.75 99 THR A CA 1
ATOM 759 C C . THR A 1 99 ? 8.797 -19.016 -7.23 1 98.75 99 THR A C 1
ATOM 761 O O . THR A 1 99 ? 7.586 -18.812 -7.348 1 98.75 99 THR A O 1
ATOM 764 N N . GLY A 1 100 ? 9.383 -18.875 -6.086 1 98.06 100 GLY A N 1
ATOM 765 C CA . GLY A 1 100 ? 8.711 -18.359 -4.902 1 98.06 100 GLY A CA 1
ATOM 766 C C . GLY A 1 100 ? 9.641 -17.625 -3.959 1 98.06 100 GLY A C 1
ATOM 767 O O . GLY A 1 100 ? 10.859 -17.688 -4.109 1 98.06 100 GLY A O 1
ATOM 768 N N . ALA A 1 101 ? 9.086 -16.922 -3.107 1 98.5 101 ALA A N 1
ATOM 769 C CA . ALA A 1 101 ? 9.828 -16.172 -2.094 1 98.5 101 ALA A CA 1
ATOM 770 C C . ALA A 1 101 ? 8.977 -15.93 -0.855 1 98.5 101 ALA A C 1
ATOM 772 O O . ALA A 1 101 ? 7.754 -15.789 -0.955 1 98.5 101 ALA A O 1
ATOM 773 N N . GLU A 1 102 ? 9.641 -15.938 0.269 1 98.75 102 GLU A N 1
ATOM 774 C CA . GL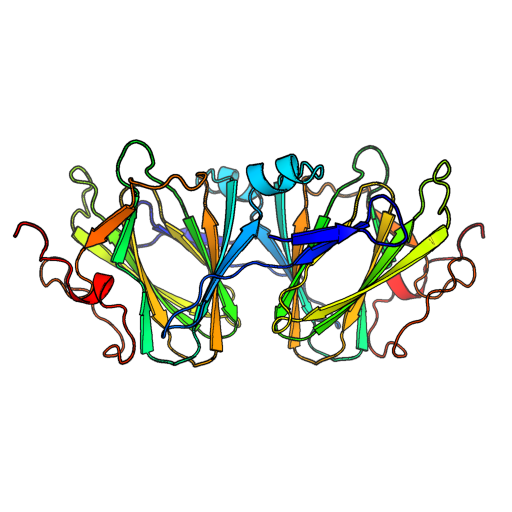U A 1 102 ? 8.969 -15.453 1.467 1 98.75 102 GLU A CA 1
ATOM 775 C C . GLU A 1 102 ? 8.891 -13.93 1.476 1 98.75 102 GLU A C 1
ATOM 777 O O . GLU A 1 102 ? 9.906 -13.25 1.302 1 98.75 102 GLU A O 1
ATOM 782 N N . LEU A 1 103 ? 7.758 -13.422 1.569 1 98.88 103 LEU A N 1
ATOM 783 C CA . LEU A 1 103 ? 7.504 -12 1.761 1 98.88 103 LEU A CA 1
ATOM 784 C C . LEU A 1 103 ? 6.914 -11.734 3.141 1 98.88 103 LEU A C 1
ATOM 786 O O . LEU A 1 103 ? 6.051 -12.484 3.607 1 98.88 103 LEU A O 1
ATOM 790 N N . SER A 1 104 ? 7.344 -10.75 3.812 1 98.56 104 SER A N 1
ATOM 791 C CA . SER A 1 104 ? 6.797 -10.375 5.113 1 98.56 104 SER A CA 1
ATOM 792 C C . SER A 1 104 ? 6.898 -8.867 5.336 1 98.56 104 SER A C 1
ATOM 794 O O . SER A 1 104 ? 7.668 -8.18 4.66 1 98.56 104 SER A O 1
ATOM 796 N N . ALA A 1 105 ? 6.078 -8.367 6.254 1 96.94 105 ALA A N 1
ATOM 797 C CA . ALA A 1 105 ? 6.176 -6.961 6.641 1 96.94 105 ALA A CA 1
ATOM 798 C C . ALA A 1 105 ? 7.574 -6.629 7.152 1 96.94 105 ALA A C 1
ATOM 800 O O . ALA A 1 105 ? 8.07 -5.52 6.957 1 96.94 105 ALA A O 1
ATOM 801 N N . GLU A 1 106 ? 8.188 -7.531 7.746 1 94.94 106 GLU A N 1
ATOM 802 C CA . GLU A 1 106 ? 9.492 -7.324 8.359 1 94.94 106 GLU A CA 1
ATOM 803 C C . GLU A 1 106 ? 10.602 -7.281 7.312 1 94.94 106 GLU A C 1
ATOM 805 O O . GLU A 1 106 ? 11.469 -6.406 7.352 1 94.94 106 GLU A O 1
ATOM 810 N N . ASN A 1 107 ? 10.586 -8.211 6.355 1 96.56 107 ASN A N 1
ATOM 811 C CA . ASN A 1 107 ? 11.695 -8.227 5.41 1 96.56 107 ASN A CA 1
ATOM 812 C C . ASN A 1 107 ? 11.516 -7.188 4.309 1 96.56 107 ASN A C 1
ATOM 814 O O . ASN A 1 107 ? 12.469 -6.828 3.627 1 96.56 107 ASN A O 1
ATOM 818 N N . GLY A 1 108 ? 10.25 -6.75 4.102 1 96.06 108 GLY A N 1
ATOM 819 C CA . GLY A 1 108 ? 9.961 -5.648 3.199 1 96.06 108 GLY A CA 1
ATOM 820 C C . GLY A 1 108 ? 10.117 -6.016 1.736 1 96.06 108 GLY A C 1
ATOM 821 O O . GLY A 1 108 ? 10.109 -5.141 0.867 1 96.06 108 GLY A O 1
ATOM 822 N N . ARG A 1 109 ? 10.273 -7.27 1.404 1 98.25 109 ARG A N 1
ATOM 823 C CA . ARG A 1 109 ? 10.445 -7.715 0.025 1 98.25 109 ARG A CA 1
ATOM 824 C C . ARG A 1 109 ? 9.125 -7.688 -0.73 1 98.25 109 ARG A C 1
ATOM 826 O O . ARG A 1 109 ? 8.055 -7.863 -0.133 1 98.25 109 ARG A O 1
ATOM 833 N N . ALA A 1 110 ? 9.211 -7.465 -1.967 1 98.88 110 ALA A N 1
ATOM 834 C CA . ALA A 1 110 ? 8.078 -7.59 -2.887 1 98.88 110 ALA A CA 1
ATOM 835 C C . ALA A 1 110 ? 8.445 -8.477 -4.078 1 98.88 110 ALA A C 1
ATOM 837 O O . ALA A 1 110 ? 9.625 -8.719 -4.34 1 98.88 110 ALA A O 1
ATOM 838 N N . LEU A 1 111 ? 7.52 -9.016 -4.652 1 98.88 111 LEU A N 1
ATOM 839 C CA . LEU A 1 111 ? 7.684 -9.766 -5.895 1 98.88 111 LEU A CA 1
ATOM 840 C C . LEU A 1 111 ? 7 -9.055 -7.055 1 98.88 111 LEU A C 1
ATOM 842 O O . LEU A 1 111 ? 5.801 -8.773 -6.996 1 98.88 111 LEU A O 1
ATOM 846 N N . LEU A 1 112 ? 7.727 -8.648 -8.047 1 98.88 112 LEU A N 1
ATOM 847 C CA . LEU A 1 112 ? 7.191 -8.141 -9.305 1 98.88 112 LEU A CA 1
ATOM 848 C C . LEU A 1 112 ? 6.973 -9.281 -10.297 1 98.88 112 LEU A C 1
ATOM 850 O O . LEU A 1 112 ? 7.926 -9.945 -10.711 1 98.88 112 LEU A O 1
ATOM 854 N N . ILE A 1 113 ? 5.742 -9.5 -10.68 1 98.75 113 ILE A N 1
ATOM 855 C CA . ILE A 1 113 ? 5.352 -10.641 -11.508 1 98.75 113 ILE A CA 1
ATOM 856 C C . ILE A 1 113 ? 4.844 -10.148 -12.859 1 98.75 113 ILE A C 1
ATOM 858 O O . ILE A 1 113 ? 3.857 -9.414 -12.93 1 98.75 113 ILE A O 1
ATOM 862 N N . GLY A 1 114 ? 5.465 -10.539 -13.898 1 97.44 114 GLY A N 1
ATOM 863 C CA . GLY A 1 114 ? 5.141 -10.086 -15.242 1 97.44 114 GLY A CA 1
ATOM 864 C C . GLY A 1 114 ? 3.879 -10.719 -15.797 1 97.44 114 GLY A C 1
ATOM 865 O O . GLY A 1 114 ? 3.301 -11.617 -15.172 1 97.44 114 GLY A O 1
ATOM 866 N N . ALA A 1 115 ? 3.461 -10.203 -16.969 1 96 115 ALA A N 1
ATOM 867 C CA . ALA A 1 115 ? 2.264 -10.711 -17.625 1 96 115 ALA A CA 1
ATOM 868 C C . ALA A 1 115 ? 2.453 -12.164 -18.062 1 96 115 ALA A C 1
ATOM 870 O O . ALA A 1 115 ? 3.572 -12.586 -18.359 1 96 115 ALA A O 1
ATOM 871 N N . GLY A 1 116 ? 1.354 -12.898 -18.078 1 95.81 116 GLY A N 1
ATOM 872 C CA . GLY A 1 116 ? 1.38 -14.273 -18.562 1 95.81 116 GLY A CA 1
ATOM 873 C C . GLY A 1 116 ? 1.789 -15.273 -17.5 1 95.81 116 GLY A C 1
ATOM 874 O O . GLY A 1 116 ? 2.113 -16.422 -17.812 1 95.81 116 GLY A O 1
ATOM 875 N N . MET A 1 117 ? 1.811 -14.836 -16.312 1 97.25 117 MET A N 1
ATOM 876 C CA . MET A 1 117 ? 2.186 -15.719 -15.203 1 97.25 117 MET A CA 1
ATOM 877 C C . MET A 1 117 ? 1.019 -15.914 -14.242 1 97.25 117 MET A C 1
ATOM 879 O O . MET A 1 117 ? 0.224 -14.992 -14.023 1 97.25 117 MET A O 1
ATOM 883 N N . ALA A 1 118 ? 0.903 -17.094 -13.703 1 97.94 118 ALA A N 1
ATOM 884 C CA . ALA A 1 118 ? -0.043 -17.328 -12.617 1 97.94 118 ALA A CA 1
ATOM 885 C C . ALA A 1 118 ? 0.575 -16.969 -11.266 1 97.94 118 ALA A C 1
ATOM 887 O O . ALA A 1 118 ? 1.77 -17.188 -11.047 1 97.94 118 ALA A O 1
ATOM 888 N N . HIS A 1 119 ? -0.227 -16.5 -10.406 1 98.69 119 HIS A N 1
ATOM 889 C CA . HIS A 1 119 ? 0.233 -16.047 -9.102 1 98.69 119 HIS A CA 1
ATOM 890 C C . HIS A 1 119 ? -0.614 -16.625 -7.98 1 98.69 119 HIS A C 1
ATOM 892 O O . HIS A 1 119 ? -1.836 -16.734 -8.109 1 98.69 119 HIS A O 1
ATOM 898 N N . GLY A 1 120 ? -0.002 -16.938 -6.922 1 98.81 120 GLY A N 1
ATOM 899 C CA . GLY A 1 120 ? -0.664 -17.312 -5.684 1 98.81 120 GLY A CA 1
ATOM 900 C C . GLY A 1 120 ? 0.256 -17.281 -4.48 1 98.81 120 GLY A C 1
ATOM 901 O O . GLY A 1 120 ? 1.458 -17.047 -4.617 1 98.81 120 GLY A O 1
ATOM 902 N N . PHE A 1 121 ? -0.342 -17.469 -3.301 1 98.94 121 PHE A N 1
ATOM 903 C CA . PHE A 1 121 ? 0.461 -17.484 -2.084 1 98.94 121 PHE A CA 1
ATOM 904 C C . PHE A 1 121 ? -0.229 -18.281 -0.991 1 98.94 121 PHE A C 1
ATOM 906 O O . PHE A 1 121 ? -1.417 -18.594 -1.1 1 98.94 121 PHE A O 1
ATOM 913 N N . ILE A 1 122 ? 0.515 -18.656 -0.003 1 98.94 122 ILE A N 1
ATOM 914 C CA . ILE A 1 122 ? -0.017 -19.219 1.235 1 98.94 122 ILE A CA 1
ATOM 915 C C . ILE A 1 122 ? 0.476 -18.391 2.424 1 98.94 122 ILE A C 1
ATOM 917 O O . ILE A 1 122 ? 1.641 -18 2.469 1 98.94 122 ILE A O 1
ATOM 921 N N . THR A 1 123 ? -0.438 -18.094 3.307 1 98.94 123 THR A N 1
ATOM 922 C CA . THR A 1 123 ? -0.047 -17.328 4.477 1 98.94 123 THR A CA 1
ATOM 923 C C . THR A 1 123 ? 0.773 -18.172 5.441 1 98.94 123 THR A C 1
ATOM 925 O O . THR A 1 123 ? 0.482 -19.359 5.641 1 98.94 123 THR A O 1
ATOM 928 N N . LEU A 1 124 ? 1.763 -17.531 6.031 1 98.88 124 LEU A N 1
ATOM 929 C CA . LEU A 1 124 ? 2.619 -18.203 7 1 98.88 124 LEU A CA 1
ATOM 930 C C . LEU A 1 124 ? 2.236 -17.828 8.422 1 98.88 124 LEU A C 1
ATOM 932 O O . LEU A 1 124 ? 2.578 -18.531 9.375 1 98.88 124 LEU A O 1
ATOM 936 N N . GLU A 1 125 ? 1.602 -16.719 8.594 1 98.69 125 GLU A N 1
ATOM 937 C CA . GLU A 1 125 ? 1.135 -16.188 9.875 1 98.69 125 GLU A CA 1
ATOM 938 C C . GLU A 1 125 ? -0.34 -15.797 9.805 1 98.69 125 GLU A C 1
ATOM 940 O O . GLU A 1 125 ? -0.857 -15.492 8.727 1 98.69 125 GLU A O 1
ATOM 945 N N . PRO A 1 126 ? -1.075 -15.828 10.992 1 98.5 126 PRO A N 1
ATOM 946 C CA . PRO A 1 126 ? -2.428 -15.266 10.977 1 98.5 126 PRO A CA 1
ATOM 947 C C . PRO A 1 126 ? -2.434 -13.758 10.75 1 98.5 126 PRO A C 1
ATOM 949 O O . PRO A 1 126 ? -1.395 -13.102 10.883 1 98.5 126 PRO A O 1
ATOM 952 N N . ASP A 1 127 ? -3.529 -13.219 10.367 1 97.62 127 ASP A N 1
ATOM 953 C CA . ASP A 1 127 ? -3.752 -11.789 10.188 1 97.62 127 ASP A CA 1
ATOM 954 C C . ASP A 1 127 ? -2.703 -11.188 9.25 1 97.62 127 ASP A C 1
ATOM 956 O O . ASP A 1 127 ? -2.047 -10.203 9.602 1 97.62 127 ASP A O 1
ATOM 960 N N . THR A 1 128 ? -2.506 -11.852 8.109 1 98.62 128 THR A N 1
ATOM 961 C CA . THR A 1 128 ? -1.562 -11.414 7.082 1 98.62 128 THR A CA 1
ATOM 962 C C . THR A 1 128 ? -2.27 -10.578 6.02 1 98.62 128 THR A C 1
ATOM 964 O O . THR A 1 128 ? -3.314 -10.977 5.5 1 98.62 128 THR A O 1
ATOM 967 N N . ASP A 1 129 ? -1.76 -9.375 5.742 1 98.81 129 ASP A N 1
ATOM 968 C CA . ASP A 1 129 ? -2.279 -8.477 4.715 1 98.81 129 ASP A CA 1
ATOM 969 C C . ASP A 1 129 ? -1.323 -8.391 3.529 1 98.81 129 ASP A C 1
ATOM 971 O O . ASP A 1 129 ? -0.126 -8.148 3.707 1 98.81 129 ASP A O 1
ATOM 975 N N . VAL A 1 130 ? -1.839 -8.633 2.338 1 98.88 130 VAL A N 1
ATOM 976 C CA . VAL A 1 130 ? -1.048 -8.633 1.111 1 98.88 130 VAL A CA 1
ATOM 977 C C . VAL A 1 130 ? -1.511 -7.504 0.194 1 98.88 130 VAL A C 1
ATOM 979 O O . VAL A 1 130 ? -2.676 -7.461 -0.208 1 98.88 130 VAL A O 1
ATOM 982 N N . LEU A 1 131 ? -0.621 -6.625 -0.115 1 98.88 131 LEU A N 1
ATOM 983 C CA . LEU A 1 131 ? -0.878 -5.473 -0.975 1 98.88 131 LEU A CA 1
ATOM 984 C C . LEU A 1 131 ? -0.536 -5.793 -2.426 1 98.88 131 LEU A C 1
ATOM 986 O O . LEU A 1 131 ? 0.559 -6.277 -2.719 1 98.88 131 LEU A O 1
ATOM 990 N N . TYR A 1 132 ? -1.487 -5.523 -3.307 1 98.62 132 TYR A N 1
ATOM 991 C CA . TYR A 1 132 ? -1.303 -5.66 -4.746 1 98.62 132 TYR A CA 1
ATOM 992 C C . TYR A 1 132 ? -1.284 -4.297 -5.43 1 98.62 132 TYR A C 1
ATOM 994 O O . TYR A 1 132 ? -2.232 -3.52 -5.301 1 98.62 132 TYR A O 1
ATOM 1002 N N . GLN A 1 133 ? -0.247 -4.023 -6.121 1 98.69 133 GLN A N 1
ATOM 1003 C CA . GLN A 1 133 ? -0.26 -2.973 -7.133 1 98.69 133 GLN A CA 1
ATOM 1004 C C . GLN A 1 133 ? -0.267 -3.561 -8.539 1 98.69 133 GLN A C 1
ATOM 1006 O O . GLN A 1 133 ? 0.614 -4.348 -8.891 1 98.69 133 GLN A O 1
ATOM 1011 N N . ILE A 1 134 ? -1.281 -3.211 -9.289 1 98 134 ILE A N 1
ATOM 1012 C CA . ILE A 1 134 ? -1.526 -3.855 -10.57 1 98 134 ILE A CA 1
ATOM 1013 C C . ILE A 1 134 ? -1.523 -2.809 -11.688 1 98 134 ILE A C 1
ATOM 1015 O O . ILE A 1 134 ? -2.078 -1.72 -11.523 1 98 134 ILE A O 1
ATOM 1019 N N . ASP A 1 135 ? -0.991 -3.115 -12.844 1 96.88 135 ASP A N 1
ATOM 1020 C CA . ASP A 1 135 ? -0.807 -2.113 -13.883 1 96.88 135 ASP A CA 1
ATOM 1021 C C . ASP A 1 135 ? -2.029 -2.039 -14.797 1 96.88 135 ASP A C 1
ATOM 1023 O O . ASP A 1 135 ? -2.08 -1.213 -15.711 1 96.88 135 ASP A O 1
ATOM 1027 N N . GLN A 1 136 ? -3.033 -2.92 -14.578 1 94.25 136 GLN A N 1
ATOM 1028 C CA . GLN A 1 136 ? -4.273 -2.91 -15.352 1 94.25 136 GLN A CA 1
ATOM 1029 C C . GLN A 1 136 ? -5.48 -2.674 -14.445 1 94.25 136 GLN A C 1
ATOM 1031 O O . GLN A 1 136 ? -5.5 -3.129 -13.297 1 94.25 136 GLN A O 1
ATOM 1036 N N . MET A 1 137 ? -6.398 -1.967 -15.047 1 92.44 137 MET A N 1
ATOM 1037 C CA . MET A 1 137 ? -7.68 -1.884 -14.352 1 92.44 137 MET A CA 1
ATOM 1038 C C . MET A 1 137 ? -8.414 -3.217 -14.406 1 92.44 137 MET A C 1
ATOM 1040 O O . MET A 1 137 ? -8.406 -3.895 -15.438 1 92.44 137 MET A O 1
ATOM 1044 N N . PHE A 1 138 ? -9.047 -3.484 -13.336 1 89.31 138 PHE A N 1
ATOM 1045 C CA . PHE A 1 138 ? -9.789 -4.742 -13.289 1 89.31 138 PHE A CA 1
ATOM 1046 C C . PHE A 1 138 ? -10.977 -4.711 -14.242 1 89.31 138 PHE A C 1
ATOM 1048 O O . PHE A 1 138 ? -11.734 -3.74 -14.273 1 89.31 138 PHE A O 1
ATOM 1055 N N . GLU A 1 139 ? -11.07 -5.688 -14.984 1 88.06 139 GLU A N 1
ATOM 1056 C CA . GLU A 1 139 ? -12.234 -5.965 -15.82 1 88.06 139 GLU A CA 1
ATOM 1057 C C . GLU A 1 139 ? -12.711 -7.406 -15.641 1 88.06 139 GLU A C 1
ATOM 1059 O O . GLU A 1 139 ? -11.938 -8.352 -15.812 1 88.06 139 GLU A O 1
ATOM 1064 N N . ALA A 1 140 ? -13.977 -7.531 -15.312 1 87.56 140 ALA A N 1
ATOM 1065 C CA . ALA A 1 140 ? -14.523 -8.859 -15.062 1 87.56 140 ALA A CA 1
ATOM 1066 C C . ALA A 1 140 ? -14.484 -9.719 -16.328 1 87.56 140 ALA A C 1
ATOM 1068 O O . ALA A 1 140 ? -14.555 -9.195 -17.438 1 87.56 140 ALA A O 1
ATOM 1069 N N . GLY A 1 141 ? -14.352 -10.977 -16.125 1 90.25 141 GLY A N 1
ATOM 1070 C CA . GLY A 1 141 ? -14.516 -11.891 -17.25 1 90.25 141 GLY A CA 1
ATOM 1071 C C . GLY A 1 141 ? -13.203 -12.422 -17.781 1 90.25 141 GLY A C 1
ATOM 1072 O O . GLY A 1 141 ? -13.188 -13.328 -18.625 1 90.25 141 GLY A O 1
ATOM 1073 N N . HIS A 1 142 ? -12.117 -11.938 -17.312 1 92.06 142 HIS A N 1
ATOM 1074 C CA . HIS A 1 142 ? -10.828 -12.336 -17.875 1 92.06 142 HIS A CA 1
ATOM 1075 C C . HIS A 1 142 ? -10.031 -13.172 -16.875 1 92.06 142 HIS A C 1
ATOM 1077 O O . HIS A 1 142 ? -8.969 -13.695 -17.219 1 92.06 142 HIS A O 1
ATOM 1083 N N . GLY A 1 143 ? -10.523 -13.305 -15.727 1 93.31 143 GLY A N 1
ATOM 1084 C CA . GLY A 1 143 ? -9.844 -14.062 -14.695 1 93.31 143 GLY A CA 1
ATOM 1085 C C . GLY A 1 143 ? -9.789 -15.555 -14.992 1 93.31 143 GLY A C 1
ATOM 1086 O O . GLY A 1 143 ? -10.789 -16.141 -15.406 1 93.31 143 GLY A O 1
ATOM 1087 N N . ARG A 1 144 ? -8.602 -16.109 -14.859 1 94.62 144 ARG A N 1
ATOM 1088 C CA . ARG A 1 144 ? -8.359 -17.531 -15.008 1 94.62 144 ARG A CA 1
ATOM 1089 C C . ARG A 1 144 ? -7.543 -18.078 -13.836 1 94.62 144 ARG A C 1
ATOM 1091 O O . ARG A 1 144 ? -7.043 -17.312 -13.016 1 94.62 144 ARG A O 1
ATOM 1098 N N . GLY A 1 145 ? -7.477 -19.438 -13.852 1 96.38 145 GLY A N 1
ATOM 1099 C CA . GLY A 1 145 ? -6.688 -20.047 -12.797 1 96.38 145 GLY A CA 1
ATOM 1100 C C . GLY A 1 145 ? -6.188 -21.438 -13.156 1 96.38 145 GLY A C 1
ATOM 1101 O O . GLY A 1 145 ? -6.656 -22.031 -14.125 1 96.38 145 GLY A O 1
ATOM 1102 N N . VAL A 1 146 ? -5.164 -21.844 -12.461 1 97.69 146 VAL A N 1
ATOM 1103 C CA . VAL A 1 146 ? -4.641 -23.203 -12.539 1 97.69 146 VAL A CA 1
ATOM 1104 C C . VAL A 1 146 ? -4.543 -23.797 -11.133 1 97.69 146 VAL A C 1
ATOM 1106 O O . VAL A 1 146 ? -4.527 -23.062 -10.141 1 97.69 146 VAL A O 1
ATOM 1109 N N . ARG A 1 147 ? -4.484 -25.047 -11.109 1 98 147 ARG A N 1
ATOM 1110 C CA . ARG A 1 147 ? -4.516 -25.75 -9.828 1 98 147 ARG A CA 1
ATOM 1111 C C . ARG A 1 147 ? -3.232 -25.5 -9.039 1 98 147 ARG A C 1
ATOM 1113 O O . ARG A 1 147 ? -2.133 -25.672 -9.57 1 98 147 ARG A O 1
ATOM 1120 N N . TRP A 1 148 ? -3.35 -25.234 -7.746 1 98.31 148 TRP A N 1
ATOM 1121 C CA . TRP A 1 148 ? -2.248 -24.797 -6.895 1 98.31 148 TRP A CA 1
ATOM 1122 C C . TRP A 1 148 ? -1.245 -25.922 -6.68 1 98.31 148 TRP A C 1
ATOM 1124 O O . TRP A 1 148 ? -0.055 -25.672 -6.477 1 98.31 148 TRP A O 1
ATOM 1134 N N . ASN A 1 149 ? -1.683 -27.094 -6.684 1 97.88 149 ASN A N 1
ATOM 1135 C CA . ASN A 1 149 ? -0.807 -28.234 -6.445 1 97.88 149 ASN A CA 1
ATOM 1136 C C . ASN A 1 149 ? -0.734 -29.141 -7.664 1 97.88 149 ASN A C 1
ATOM 1138 O O . ASN A 1 149 ? -0.628 -30.375 -7.523 1 97.88 149 ASN A O 1
ATOM 1142 N N . ASP A 1 150 ? -0.924 -28.594 -8.836 1 98 150 ASP A N 1
ATOM 1143 C CA . ASP A 1 150 ? -0.792 -29.344 -10.086 1 98 150 ASP A CA 1
ATOM 1144 C C . ASP A 1 150 ? 0.608 -29.938 -10.219 1 98 150 ASP A C 1
ATOM 1146 O O . ASP A 1 150 ? 1.603 -29.219 -10.195 1 98 150 ASP A O 1
ATOM 1150 N N . PRO A 1 151 ? 0.769 -31.25 -10.422 1 96.88 151 PRO A N 1
ATOM 1151 C CA . PRO A 1 151 ? 2.088 -31.875 -10.57 1 96.88 151 PRO A CA 1
ATOM 1152 C C . PRO A 1 151 ? 2.865 -31.328 -11.766 1 96.88 151 PRO A C 1
ATOM 1154 O O . PRO A 1 151 ? 4.098 -31.406 -11.789 1 96.88 151 PRO A O 1
ATOM 1157 N N . ALA A 1 152 ? 2.197 -30.766 -12.711 1 97.19 152 ALA A N 1
ATOM 1158 C CA . ALA A 1 152 ? 2.848 -30.219 -13.906 1 97.19 152 ALA A CA 1
ATOM 1159 C C . ALA A 1 152 ? 3.793 -29.078 -13.539 1 97.19 152 ALA A C 1
ATOM 1161 O O . ALA A 1 152 ? 4.777 -28.828 -14.242 1 97.19 152 ALA A O 1
ATOM 1162 N N . PHE A 1 153 ? 3.51 -28.375 -12.469 1 98.06 153 PHE A N 1
ATOM 1163 C CA . PHE A 1 153 ? 4.312 -27.234 -12.07 1 98.06 153 PHE A CA 1
ATOM 1164 C C . PHE A 1 153 ? 5.344 -27.625 -11.016 1 98.06 153 PHE A C 1
ATOM 1166 O O . PHE A 1 153 ? 6.398 -27 -10.906 1 98.06 153 PHE A O 1
ATOM 1173 N N . GLY A 1 154 ? 4.934 -28.625 -10.195 1 97.94 154 GLY A N 1
ATOM 1174 C CA . GLY A 1 154 ? 5.836 -29.141 -9.18 1 97.94 154 GLY A CA 1
ATOM 1175 C C . GLY A 1 154 ? 6.133 -28.125 -8.086 1 97.94 154 GLY A C 1
ATOM 1176 O O . GLY A 1 154 ? 7.25 -28.078 -7.559 1 97.94 154 GLY A O 1
ATOM 1177 N N . ILE A 1 155 ? 5.191 -27.234 -7.727 1 98.56 155 ILE A N 1
ATOM 1178 C CA . ILE A 1 155 ? 5.406 -26.25 -6.688 1 98.56 155 ILE A CA 1
ATOM 1179 C C . ILE A 1 155 ? 5.648 -26.938 -5.348 1 98.56 155 ILE A C 1
ATOM 1181 O O . ILE A 1 155 ? 4.906 -27.844 -4.973 1 98.56 155 ILE A O 1
ATOM 1185 N N . VAL A 1 156 ? 6.652 -26.547 -4.652 1 98.56 156 VAL A N 1
ATOM 1186 C CA . VAL A 1 156 ? 6.91 -27.031 -3.299 1 98.56 156 VAL A CA 1
ATOM 1187 C C . VAL A 1 156 ? 6.422 -26.016 -2.279 1 98.56 156 VAL A C 1
ATOM 1189 O O . VAL A 1 156 ? 7.129 -25.047 -1.977 1 98.56 156 VAL A O 1
ATOM 1192 N N . TRP A 1 157 ? 5.297 -26.234 -1.755 1 98.69 157 TRP A N 1
ATOM 1193 C CA . TRP A 1 157 ? 4.711 -25.344 -0.76 1 98.69 157 TRP A CA 1
ATOM 1194 C C . TRP A 1 157 ? 5.27 -25.641 0.628 1 98.69 157 TRP A C 1
ATOM 1196 O O . TRP A 1 157 ? 5.527 -26.797 0.971 1 98.69 157 TRP A O 1
ATOM 1206 N N . PRO A 1 158 ? 5.391 -24.625 1.415 1 98.62 158 PRO A N 1
ATOM 1207 C CA . PRO A 1 158 ? 5.949 -24.844 2.752 1 98.62 158 PRO A CA 1
ATOM 1208 C C . PRO A 1 158 ? 4.965 -25.516 3.703 1 98.62 158 PRO A C 1
ATOM 1210 O O . PRO A 1 158 ? 5.352 -25.953 4.789 1 98.62 158 PRO A O 1
ATOM 1213 N N . ALA A 1 159 ? 3.686 -25.578 3.346 1 98.19 159 ALA A N 1
ATOM 1214 C CA . ALA A 1 159 ? 2.654 -26.188 4.18 1 98.19 159 ALA A CA 1
ATOM 1215 C C . ALA A 1 159 ? 1.435 -26.578 3.348 1 98.19 159 ALA A C 1
ATOM 1217 O O . ALA A 1 159 ? 1.249 -26.078 2.236 1 98.19 159 ALA A O 1
ATOM 1218 N N . GLN A 1 160 ? 0.632 -27.484 3.936 1 98.31 160 GLN A N 1
ATOM 1219 C CA . GLN A 1 160 ? -0.675 -27.766 3.35 1 98.31 160 GLN A CA 1
ATOM 1220 C C . GLN A 1 160 ? -1.683 -26.672 3.703 1 98.31 160 GLN A C 1
ATOM 1222 O O . GLN A 1 160 ? -1.769 -26.25 4.855 1 98.31 160 GLN A O 1
ATOM 1227 N N . PRO A 1 161 ? -2.408 -26.266 2.705 1 98.56 161 PRO A N 1
ATOM 1228 C CA . PRO A 1 161 ? -3.42 -25.266 3.023 1 98.56 161 PRO A CA 1
ATOM 1229 C C . PRO A 1 161 ? -4.508 -25.781 3.955 1 98.56 161 PRO A C 1
ATOM 1231 O O . PRO A 1 161 ? -4.93 -26.938 3.83 1 98.56 161 PRO A O 1
ATOM 1234 N N . THR A 1 162 ? -4.973 -24.984 4.906 1 98.5 162 THR A N 1
ATOM 1235 C CA . THR A 1 162 ? -6.102 -25.297 5.77 1 98.5 162 THR A CA 1
ATOM 1236 C C . THR A 1 162 ? -7.328 -24.469 5.383 1 98.5 162 THR A C 1
ATOM 1238 O O . THR A 1 162 ? -8.453 -24.828 5.738 1 98.5 162 THR A O 1
ATOM 1241 N N . VAL A 1 163 ? -7.172 -23.344 4.785 1 98.69 163 VAL A N 1
ATOM 1242 C CA . VAL A 1 163 ? -8.234 -22.5 4.258 1 98.69 163 VAL A CA 1
ATOM 1243 C C . VAL A 1 163 ? -7.992 -22.234 2.773 1 98.69 163 VAL A C 1
ATOM 1245 O O . VAL A 1 163 ? -6.914 -21.766 2.391 1 98.69 163 VAL A O 1
ATOM 1248 N N . ILE A 1 164 ? -8.883 -22.5 1.973 1 98.56 164 ILE A N 1
ATOM 1249 C CA . ILE A 1 164 ? -8.797 -22.328 0.527 1 98.56 164 ILE A CA 1
ATOM 1250 C C . ILE A 1 164 ? -10.203 -22.234 -0.064 1 98.56 164 ILE A C 1
ATOM 1252 O O . ILE A 1 164 ? -11.125 -22.922 0.385 1 98.56 164 ILE A O 1
ATOM 1256 N N . SER A 1 165 ? -10.406 -21.344 -0.974 1 97.81 165 SER A N 1
ATOM 1257 C CA . SER A 1 165 ? -11.727 -21.219 -1.591 1 97.81 165 SER A CA 1
ATOM 1258 C C . SER A 1 165 ? -12.062 -22.469 -2.412 1 97.81 165 SER A C 1
ATOM 1260 O O . SER A 1 165 ? -11.164 -23.141 -2.912 1 97.81 165 SER A O 1
ATOM 1262 N N . GLU A 1 166 ? -13.383 -22.672 -2.598 1 96.75 166 GLU A N 1
ATOM 1263 C CA . GLU A 1 166 ? -13.82 -23.766 -3.449 1 96.75 166 GLU A CA 1
ATOM 1264 C C . GLU A 1 166 ? -13.297 -23.609 -4.871 1 96.75 166 GLU A C 1
ATOM 1266 O O . GLU A 1 166 ? -12.883 -24.594 -5.5 1 96.75 166 GLU A O 1
ATOM 1271 N N . ARG A 1 167 ? -13.312 -22.469 -5.383 1 96 167 ARG A N 1
ATOM 1272 C CA . ARG A 1 167 ? -12.836 -22.188 -6.734 1 96 167 ARG A CA 1
ATOM 1273 C C . ARG A 1 167 ? -11.375 -22.594 -6.898 1 96 167 ARG A C 1
ATOM 1275 O O . ARG A 1 167 ? -11.031 -23.297 -7.836 1 96 167 ARG A O 1
ATOM 1282 N N . ASP A 1 168 ? -10.539 -22.156 -5.992 1 97.38 168 ASP A N 1
ATOM 1283 C CA . ASP A 1 168 ? -9.117 -22.453 -6.066 1 97.38 168 ASP A CA 1
ATOM 1284 C C . ASP A 1 168 ? -8.844 -23.938 -5.879 1 97.38 168 ASP A C 1
ATOM 1286 O O . ASP A 1 168 ? -7.906 -24.484 -6.461 1 97.38 168 ASP A O 1
ATOM 1290 N N . ALA A 1 169 ? -9.656 -24.594 -5.129 1 96.5 169 ALA A N 1
ATOM 1291 C CA . ALA A 1 169 ? -9.461 -26 -4.809 1 96.5 169 ALA A CA 1
ATOM 1292 C C . ALA A 1 169 ? -9.844 -26.891 -5.988 1 96.5 169 ALA A C 1
ATOM 1294 O O . ALA A 1 169 ? -9.438 -28.047 -6.055 1 96.5 169 ALA A O 1
ATOM 1295 N N . THR A 1 170 ? -10.594 -26.328 -6.926 1 95.5 170 THR A N 1
ATOM 1296 C CA . THR A 1 170 ? -11.219 -27.234 -7.887 1 95.5 170 THR A CA 1
ATOM 1297 C C . THR A 1 170 ? -10.703 -26.969 -9.297 1 95.5 170 THR A C 1
ATOM 1299 O O . THR A 1 170 ? -11.203 -27.531 -10.266 1 95.5 170 THR A O 1
ATOM 1302 N N . TYR A 1 171 ? -9.742 -26.094 -9.461 1 96.38 171 TYR A N 1
ATOM 1303 C CA . TYR A 1 171 ? -9.164 -25.922 -10.789 1 96.38 171 TYR A CA 1
ATOM 1304 C C . TYR A 1 171 ? -8.648 -27.25 -11.328 1 96.38 171 TYR A C 1
ATOM 1306 O O . TYR A 1 171 ? -8.078 -28.047 -10.586 1 96.38 171 TYR A O 1
ATOM 1314 N N . PRO A 1 172 ? -8.82 -27.484 -12.602 1 94.56 172 PRO A N 1
ATOM 1315 C CA . PRO A 1 172 ? -8.289 -28.719 -13.188 1 94.56 172 PRO A CA 1
ATOM 1316 C C . PRO A 1 172 ? -6.773 -28.672 -13.383 1 94.56 172 PRO A C 1
ATOM 1318 O O . PRO A 1 172 ? -6.172 -27.594 -13.32 1 94.56 172 PRO A O 1
ATOM 1321 N N . ASP A 1 173 ? -6.23 -29.812 -13.594 1 94.62 173 ASP A N 1
ATOM 1322 C CA . ASP A 1 173 ? -4.809 -29.875 -13.93 1 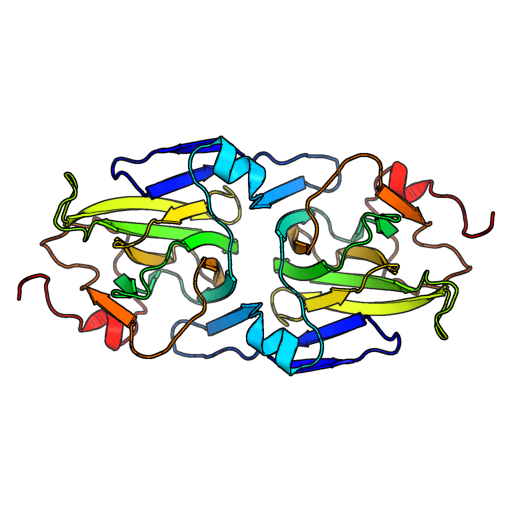94.62 173 ASP A CA 1
ATOM 1323 C C . ASP A 1 173 ? -4.531 -29.203 -15.273 1 94.62 173 ASP A C 1
ATOM 1325 O O . ASP A 1 173 ? -5.371 -29.234 -16.172 1 94.62 173 ASP A O 1
ATOM 1329 N N . HIS A 1 174 ? -3.293 -28.656 -15.227 1 90.38 174 HIS A N 1
ATOM 1330 C CA . HIS A 1 174 ? -2.861 -28.078 -16.5 1 90.38 174 HIS A CA 1
ATOM 1331 C C . HIS A 1 174 ? -2.75 -29.141 -17.578 1 90.38 174 HIS A C 1
ATOM 1333 O O . HIS A 1 174 ? -2.146 -30.203 -17.359 1 90.38 174 HIS A O 1
ATOM 1339 N N . GLY A 1 175 ? -3.318 -28.781 -18.781 1 78.94 175 GLY A N 1
ATOM 1340 C CA . GLY A 1 175 ? -3.301 -29.734 -19.875 1 78.94 175 GLY A CA 1
ATOM 1341 C C . GLY A 1 175 ? -4.316 -30.859 -19.719 1 78.94 175 GLY A C 1
ATOM 1342 O O . GLY A 1 175 ? -4.387 -31.766 -20.547 1 78.94 175 GLY A O 1
ATOM 1343 N N . ALA A 1 176 ? -5.094 -30.828 -18.719 1 72.62 176 ALA A N 1
ATOM 1344 C CA . ALA A 1 176 ? -6.152 -31.828 -18.578 1 72.62 176 ALA A CA 1
ATOM 1345 C C . ALA A 1 176 ? -7.359 -31.484 -19.438 1 72.62 176 ALA A C 1
ATOM 1347 O O . ALA A 1 176 ? -7.598 -30.312 -19.75 1 72.62 176 ALA A O 1
ATOM 1348 N N . MET B 1 1 ? -15.898 1.642 -2.795 1 97.5 1 MET B N 1
ATOM 1349 C CA . MET B 1 1 ? -15.43 2.508 -1.716 1 97.5 1 MET B CA 1
ATOM 1350 C C . MET B 1 1 ? -16.438 3.613 -1.43 1 97.5 1 MET B C 1
ATOM 1352 O O . MET B 1 1 ? -17.281 3.922 -2.273 1 97.5 1 MET B O 1
ATOM 1356 N N . ARG B 1 2 ? -16.422 4.086 -0.163 1 98 2 ARG B N 1
ATOM 1357 C CA . ARG B 1 2 ? -17.234 5.23 0.228 1 98 2 ARG B CA 1
ATOM 1358 C C . ARG B 1 2 ? -16.359 6.449 0.515 1 98 2 ARG B C 1
ATOM 1360 O O . ARG B 1 2 ? -15.32 6.336 1.17 1 98 2 ARG B O 1
ATOM 1367 N N . PHE B 1 3 ? -16.75 7.551 -0.011 1 98.62 3 PHE B N 1
ATOM 1368 C CA . PHE B 1 3 ? -16.047 8.812 0.16 1 98.62 3 PHE B CA 1
ATOM 1369 C C . PHE B 1 3 ? -16.844 9.766 1.037 1 98.62 3 PHE B C 1
ATOM 1371 O O . PHE B 1 3 ? -17.969 10.125 0.706 1 98.62 3 PHE B O 1
ATOM 1378 N N . VAL B 1 4 ? -16.281 10.117 2.146 1 98.31 4 VAL B N 1
ATOM 1379 C CA . VAL B 1 4 ? -16.969 10.953 3.125 1 98.31 4 VAL B CA 1
ATOM 1380 C C . VAL B 1 4 ? -16.234 12.281 3.283 1 98.31 4 VAL B C 1
ATOM 1382 O O . VAL B 1 4 ? -15.086 12.312 3.736 1 98.31 4 VAL B O 1
ATOM 1385 N N . GLY B 1 5 ? -16.891 13.344 2.932 1 97.81 5 GLY B N 1
ATOM 1386 C CA . GLY B 1 5 ? -16.281 14.656 3.074 1 97.81 5 GLY B CA 1
ATOM 1387 C C . GLY B 1 5 ? -15.984 15.023 4.516 1 97.81 5 GLY B C 1
ATOM 1388 O O . GLY B 1 5 ? -16.578 14.453 5.441 1 97.81 5 GLY B O 1
ATOM 1389 N N . THR B 1 6 ? -15.008 15.938 4.68 1 97.94 6 THR B N 1
ATOM 1390 C CA . THR B 1 6 ? -14.711 16.516 5.988 1 97.94 6 THR B CA 1
ATOM 1391 C C . THR B 1 6 ? -15.094 17.984 6.023 1 97.94 6 THR B C 1
ATOM 1393 O O . THR B 1 6 ? -15.734 18.5 5.098 1 97.94 6 THR B O 1
ATOM 1396 N N . ALA B 1 7 ? -14.734 18.625 7.152 1 96.94 7 ALA B N 1
ATOM 1397 C CA . ALA B 1 7 ? -15.023 20.062 7.301 1 96.94 7 ALA B CA 1
ATOM 1398 C C . ALA B 1 7 ? -14.164 20.891 6.359 1 96.94 7 ALA B C 1
ATOM 1400 O O . ALA B 1 7 ? -14.445 22.078 6.133 1 96.94 7 ALA B O 1
ATOM 1401 N N . ILE B 1 8 ? -13.133 20.359 5.867 1 98.25 8 ILE B N 1
ATOM 1402 C CA . ILE B 1 8 ? -12.234 21.062 4.965 1 98.25 8 ILE B CA 1
ATOM 1403 C C . ILE B 1 8 ? -12.398 20.516 3.545 1 98.25 8 ILE B C 1
ATOM 1405 O O . ILE B 1 8 ? -12.094 19.359 3.283 1 98.25 8 ILE B O 1
ATOM 1409 N N . ASP B 1 9 ? -12.844 21.422 2.643 1 96.31 9 ASP B N 1
ATOM 1410 C CA . ASP B 1 9 ? -12.891 21.031 1.235 1 96.31 9 ASP B CA 1
ATOM 1411 C C . ASP B 1 9 ? -11.508 20.625 0.732 1 96.31 9 ASP B C 1
ATOM 1413 O O . ASP B 1 9 ? -10.531 21.344 0.942 1 96.31 9 ASP B O 1
ATOM 1417 N N . GLY B 1 10 ? -11.414 19.406 0.167 1 96.5 10 GLY B N 1
ATOM 1418 C CA . GLY B 1 10 ? -10.125 18.922 -0.295 1 96.5 10 GLY B CA 1
ATOM 1419 C C . GLY B 1 10 ? -9.555 17.828 0.581 1 96.5 10 GLY B C 1
ATOM 1420 O O . GLY B 1 10 ? -8.516 17.25 0.264 1 96.5 10 GLY B O 1
ATOM 1421 N N . VAL B 1 11 ? -10.156 17.609 1.675 1 98.62 11 VAL B N 1
ATOM 1422 C CA . VAL B 1 11 ? -9.797 16.484 2.527 1 98.62 11 VAL B CA 1
ATOM 1423 C C . VAL B 1 11 ? -10.977 15.516 2.627 1 98.62 11 VAL B C 1
ATOM 1425 O O . VAL B 1 11 ? -12.062 15.898 3.064 1 98.62 11 VAL B O 1
ATOM 1428 N N . THR B 1 12 ? -10.773 14.32 2.213 1 98.75 12 THR B N 1
ATOM 1429 C CA . THR B 1 12 ? -11.852 13.336 2.127 1 98.75 12 THR B CA 1
ATOM 1430 C C . THR B 1 12 ? -11.453 12.039 2.812 1 98.75 12 THR B C 1
ATOM 1432 O O . THR B 1 12 ? -10.328 11.562 2.646 1 98.75 12 THR B O 1
ATOM 1435 N N . VAL B 1 13 ? -12.344 11.5 3.65 1 98.81 13 VAL B N 1
ATOM 1436 C CA . VAL B 1 13 ? -12.148 10.172 4.211 1 98.81 13 VAL B CA 1
ATOM 1437 C C . VAL B 1 13 ? -12.594 9.109 3.205 1 98.81 13 VAL B C 1
ATOM 1439 O O . VAL B 1 13 ? -13.688 9.203 2.645 1 98.81 13 VAL B O 1
ATOM 1442 N N . VAL B 1 14 ? -11.773 8.188 2.932 1 98.81 14 VAL B N 1
ATOM 1443 C CA . VAL B 1 14 ? -12.094 7.078 2.043 1 98.81 14 VAL B CA 1
ATOM 1444 C C . VAL B 1 14 ? -12.273 5.797 2.855 1 98.81 14 VAL B C 1
ATOM 1446 O O . VAL B 1 14 ? -11.359 5.367 3.559 1 98.81 14 VAL B O 1
ATOM 1449 N N . GLU B 1 15 ? -13.414 5.219 2.77 1 98.5 15 GLU B N 1
ATOM 1450 C CA . GLU B 1 15 ? -13.734 3.973 3.455 1 98.5 15 GLU B CA 1
ATOM 1451 C C . GLU B 1 15 ? -13.82 2.809 2.473 1 98.5 15 GLU B C 1
ATOM 1453 O O . GLU B 1 15 ? -14.398 2.939 1.394 1 98.5 15 GLU B O 1
ATOM 1458 N N . LEU B 1 16 ? -13.289 1.727 2.883 1 97.69 16 LEU B N 1
ATOM 1459 C CA . LEU B 1 16 ? -13.211 0.56 2.01 1 97.69 16 LEU B CA 1
ATOM 1460 C C . LEU B 1 16 ? -14.555 -0.163 1.947 1 97.69 16 LEU B C 1
ATOM 1462 O O . LEU B 1 16 ? -15.383 -0.022 2.85 1 97.69 16 LEU B O 1
ATOM 1466 N N . ASP B 1 17 ? -14.758 -0.819 0.906 1 96.69 17 ASP B N 1
ATOM 1467 C CA . ASP B 1 17 ? -15.867 -1.738 0.701 1 96.69 17 ASP B CA 1
ATOM 1468 C C . ASP B 1 17 ? -15.367 -3.148 0.395 1 96.69 17 ASP B C 1
ATOM 1470 O O . ASP B 1 17 ? -15.406 -3.59 -0.756 1 96.69 17 ASP B O 1
ATOM 1474 N N . PRO B 1 18 ? -14.984 -3.875 1.391 1 97.5 18 PRO B N 1
ATOM 1475 C CA . PRO B 1 18 ? -14.328 -5.168 1.185 1 97.5 18 PRO B CA 1
ATOM 1476 C C . PRO B 1 18 ? -15.32 -6.281 0.834 1 97.5 18 PRO B C 1
ATOM 1478 O O . PRO B 1 18 ? -16.453 -6.285 1.322 1 97.5 18 PRO B O 1
ATOM 1481 N N . SER B 1 19 ? -14.906 -7.16 -0.072 1 97.25 19 SER B N 1
ATOM 1482 C CA . SER B 1 19 ? -15.539 -8.469 -0.227 1 97.25 19 SER B CA 1
ATOM 1483 C C . SER B 1 19 ? -14.984 -9.469 0.775 1 97.25 19 SER B C 1
ATOM 1485 O O . SER B 1 19 ? -13.766 -9.602 0.922 1 97.25 19 SER B O 1
ATOM 1487 N N . THR B 1 20 ? -15.93 -10.195 1.444 1 97.31 20 THR B N 1
ATOM 1488 C CA . THR B 1 20 ? -15.484 -11.062 2.529 1 97.31 20 THR B CA 1
ATOM 1489 C C . THR B 1 20 ? -15.844 -12.516 2.244 1 97.31 20 THR B C 1
ATOM 1491 O O . THR B 1 20 ? -16.844 -12.797 1.576 1 97.31 20 THR B O 1
ATOM 1494 N N . ASP B 1 21 ? -15.008 -13.422 2.67 1 96.88 21 ASP B N 1
ATOM 1495 C CA . ASP B 1 21 ? -15.273 -14.859 2.709 1 96.88 21 ASP B CA 1
ATOM 1496 C C . ASP B 1 21 ? -14.477 -15.539 3.822 1 96.88 21 ASP B C 1
ATOM 1498 O O . ASP B 1 21 ? -14.031 -14.875 4.762 1 96.88 21 ASP B O 1
ATOM 1502 N N . GLU B 1 22 ? -14.359 -16.828 3.797 1 96.19 22 GLU B N 1
ATOM 1503 C CA . GLU B 1 22 ? -13.742 -17.578 4.883 1 96.19 22 GLU B CA 1
ATOM 1504 C C . GLU B 1 22 ? -12.25 -17.25 5 1 96.19 22 GLU B C 1
ATOM 1506 O O . GLU B 1 22 ? -11.641 -17.484 6.047 1 96.19 22 GLU B O 1
ATOM 1511 N N . ARG B 1 23 ? -11.703 -16.781 4.031 1 97.06 23 ARG B N 1
ATOM 1512 C CA . ARG B 1 23 ? -10.273 -16.484 4.008 1 97.06 23 ARG B CA 1
ATOM 1513 C C . ARG B 1 23 ? -9.984 -15.141 4.664 1 97.06 23 ARG B C 1
ATOM 1515 O O . ARG B 1 23 ? -8.875 -14.906 5.152 1 97.06 23 ARG B O 1
ATOM 1522 N N . GLY B 1 24 ? -10.867 -14.227 4.695 1 97.75 24 GLY B N 1
ATOM 1523 C CA . GLY B 1 24 ? -10.727 -12.844 5.117 1 97.75 24 GLY B CA 1
ATOM 1524 C C . GLY B 1 24 ? -11.461 -11.867 4.215 1 97.75 24 GLY B C 1
ATOM 1525 O O . GLY B 1 24 ? -12.68 -11.969 4.035 1 97.75 24 GLY B O 1
ATOM 1526 N N . SER B 1 25 ? -10.641 -10.992 3.623 1 98.12 25 SER B N 1
ATOM 1527 C CA . SER B 1 25 ? -11.312 -10.023 2.764 1 98.12 25 SER B CA 1
ATOM 1528 C C . SER B 1 25 ? -10.398 -9.555 1.638 1 98.12 25 SER B C 1
ATOM 1530 O O . SER B 1 25 ? -9.188 -9.797 1.671 1 98.12 25 SER B O 1
ATOM 1532 N N . PHE B 1 26 ? -10.945 -9.078 0.664 1 97.88 26 PHE B N 1
ATOM 1533 C CA . PHE B 1 26 ? -10.289 -8.406 -0.45 1 97.88 26 PHE B CA 1
ATOM 1534 C C . PHE B 1 26 ? -10.938 -7.055 -0.728 1 97.88 26 PHE B C 1
ATOM 1536 O O . PHE B 1 26 ? -12.164 -6.949 -0.771 1 97.88 26 PHE B O 1
ATOM 1543 N N . ALA B 1 27 ? -10.141 -6.023 -0.876 1 97.94 27 ALA B N 1
ATOM 1544 C CA . ALA B 1 27 ? -10.672 -4.68 -1.086 1 97.94 27 ALA B CA 1
ATOM 1545 C C . ALA B 1 27 ? -9.805 -3.887 -2.057 1 97.94 27 ALA B C 1
ATOM 1547 O O . ALA B 1 27 ? -8.578 -4.012 -2.041 1 97.94 27 ALA B O 1
ATOM 1548 N N . ARG B 1 28 ? -10.445 -3.084 -2.846 1 97.75 28 ARG B N 1
ATOM 1549 C CA . ARG B 1 28 ? -9.719 -2.066 -3.596 1 97.75 28 ARG B CA 1
ATOM 1550 C C . ARG B 1 28 ? -9.336 -0.893 -2.699 1 97.75 28 ARG B C 1
ATOM 1552 O O . ARG B 1 28 ? -10.188 -0.345 -1.993 1 97.75 28 ARG B O 1
ATOM 1559 N N . LEU B 1 29 ? -8.086 -0.621 -2.707 1 98.38 29 LEU B N 1
ATOM 1560 C CA . LEU B 1 29 ? -7.625 0.541 -1.953 1 98.38 29 LEU B CA 1
ATOM 1561 C C . LEU B 1 29 ? -7.656 1.797 -2.816 1 98.38 29 LEU B C 1
ATOM 1563 O O . LEU B 1 29 ? -7.828 2.904 -2.303 1 98.38 29 LEU B O 1
ATOM 1567 N N . HIS B 1 30 ? -7.43 1.602 -4.035 1 98.5 30 HIS B N 1
ATOM 1568 C CA . HIS B 1 30 ? -7.492 2.674 -5.023 1 98.5 30 HIS B CA 1
ATOM 1569 C C . HIS B 1 30 ? -7.934 2.146 -6.383 1 98.5 30 HIS B C 1
ATOM 1571 O O . HIS B 1 30 ? -7.43 1.123 -6.852 1 98.5 30 HIS B O 1
ATOM 1577 N N . CYS B 1 31 ? -8.805 2.777 -6.961 1 97.62 31 CYS B N 1
ATOM 1578 C CA . CYS B 1 31 ? -9.297 2.611 -8.32 1 97.62 31 CYS B CA 1
ATOM 1579 C C . CYS B 1 31 ? -9.57 3.963 -8.969 1 97.62 31 CYS B C 1
ATOM 1581 O O . CYS B 1 31 ? -10.445 4.707 -8.523 1 97.62 31 CYS B O 1
ATOM 1583 N N . PRO B 1 32 ? -8.797 4.281 -10.055 1 97.19 32 PRO B N 1
ATOM 1584 C CA . PRO B 1 32 ? -8.953 5.617 -10.633 1 97.19 32 PRO B CA 1
ATOM 1585 C C . PRO B 1 32 ? -10.398 5.914 -11.039 1 97.19 32 PRO B C 1
ATOM 1587 O O . PRO B 1 32 ? -10.875 7.039 -10.859 1 97.19 32 PRO B O 1
ATOM 1590 N N . ASP B 1 33 ? -11.086 4.914 -11.562 1 96.94 33 ASP B N 1
ATOM 1591 C CA . ASP B 1 33 ? -12.461 5.117 -12.008 1 96.94 33 ASP B CA 1
ATOM 1592 C C . ASP B 1 33 ? -13.383 5.422 -10.828 1 96.94 33 ASP B C 1
ATOM 1594 O O . ASP B 1 33 ? -14.227 6.316 -10.906 1 96.94 33 ASP B O 1
ATOM 1598 N N . GLU B 1 34 ? -13.242 4.695 -9.742 1 97.25 34 GLU B N 1
ATOM 1599 C CA . GLU B 1 34 ? -14.078 4.926 -8.57 1 97.25 34 GLU B CA 1
ATOM 1600 C C . GLU B 1 34 ? -13.805 6.297 -7.957 1 97.25 34 GLU B C 1
ATOM 1602 O O . GLU B 1 34 ? -14.734 6.992 -7.543 1 97.25 34 GLU B O 1
ATOM 1607 N N . PHE B 1 35 ? -12.547 6.664 -7.902 1 98.44 35 PHE B N 1
ATOM 1608 C CA . PHE B 1 35 ? -12.188 7.969 -7.355 1 98.44 35 PHE B CA 1
ATOM 1609 C C . PHE B 1 35 ? -12.758 9.094 -8.211 1 98.44 35 PHE B C 1
ATOM 1611 O O . PHE B 1 35 ? -13.344 10.039 -7.688 1 98.44 35 PHE B O 1
ATOM 1618 N N . ALA B 1 36 ? -12.578 8.984 -9.508 1 97.94 36 ALA B N 1
ATOM 1619 C CA . ALA B 1 36 ? -13.102 10.008 -10.414 1 97.94 36 ALA B CA 1
ATOM 1620 C C . ALA B 1 36 ? -14.617 10.109 -10.312 1 97.94 36 ALA B C 1
ATOM 1622 O O . ALA B 1 36 ? -15.164 11.219 -10.281 1 97.94 36 ALA B O 1
ATOM 1623 N N . ALA B 1 37 ? -15.289 8.953 -10.305 1 97.75 37 ALA B N 1
ATOM 1624 C CA . ALA B 1 37 ? -16.75 8.922 -10.227 1 97.75 37 ALA B CA 1
ATOM 1625 C C . ALA B 1 37 ? -17.25 9.609 -8.961 1 97.75 37 ALA B C 1
ATOM 1627 O O . ALA B 1 37 ? -18.328 10.195 -8.945 1 97.75 37 ALA B O 1
ATOM 1628 N N . ALA B 1 38 ? -16.484 9.57 -7.91 1 97.69 38 ALA B N 1
ATOM 1629 C CA . ALA B 1 38 ? -16.844 10.18 -6.633 1 97.69 38 ALA B CA 1
ATOM 1630 C C . ALA B 1 38 ? -16.453 11.656 -6.598 1 97.69 38 ALA B C 1
ATOM 1632 O O . ALA B 1 38 ? -16.641 12.328 -5.582 1 97.69 38 ALA B O 1
ATOM 1633 N N . GLY B 1 39 ? -15.812 12.164 -7.664 1 97.38 39 GLY B N 1
ATOM 1634 C CA . GLY B 1 39 ? -15.461 13.57 -7.758 1 97.38 39 GLY B CA 1
ATOM 1635 C C . GLY B 1 39 ? -14.062 13.867 -7.242 1 97.38 39 GLY B C 1
ATOM 1636 O O . GLY B 1 39 ? -13.742 15.016 -6.93 1 97.38 39 GLY B O 1
ATOM 1637 N N . HIS B 1 40 ? -13.25 12.812 -7.078 1 97.31 40 HIS B N 1
ATOM 1638 C CA . HIS B 1 40 ? -11.898 12.953 -6.551 1 97.31 40 HIS B CA 1
ATOM 1639 C C . HIS B 1 40 ? -10.867 12.312 -7.48 1 97.31 40 HIS B C 1
ATOM 1641 O O . HIS B 1 40 ? -10.156 11.391 -7.082 1 97.31 40 HIS B O 1
ATOM 1647 N N . PRO B 1 41 ? -10.812 12.875 -8.711 1 97.19 41 PRO B N 1
ATOM 1648 C CA . PRO B 1 41 ? -9.812 12.281 -9.594 1 97.19 41 PRO B CA 1
ATOM 1649 C C . PRO B 1 41 ? -8.422 12.234 -8.969 1 97.19 41 PRO B C 1
ATOM 1651 O O . PRO B 1 41 ? -7.914 13.258 -8.508 1 97.19 41 PRO B O 1
ATOM 1654 N N . PHE B 1 42 ? -7.824 11.062 -8.938 1 97.56 42 PHE B N 1
ATOM 1655 C CA . PHE B 1 42 ? -6.547 10.82 -8.281 1 97.56 42 PHE B CA 1
ATOM 1656 C C . PHE B 1 42 ? -5.867 9.578 -8.859 1 97.56 42 PHE B C 1
ATOM 1658 O O . PHE B 1 42 ? -6.48 8.516 -8.945 1 97.56 42 PHE B O 1
ATOM 1665 N N . VAL B 1 43 ? -4.652 9.734 -9.289 1 96.5 43 VAL B N 1
ATOM 1666 C CA . VAL B 1 43 ? -3.816 8.633 -9.766 1 96.5 43 VAL B CA 1
ATOM 1667 C C . VAL B 1 43 ? -2.436 8.719 -9.125 1 96.5 43 VAL B C 1
ATOM 1669 O O . VAL B 1 43 ? -1.663 9.633 -9.406 1 96.5 43 VAL B O 1
ATOM 1672 N N . PRO B 1 44 ? -2.1 7.75 -8.312 1 97.38 44 PRO B N 1
ATOM 1673 C CA . PRO B 1 44 ? -0.79 7.809 -7.656 1 97.38 44 PRO B CA 1
ATOM 1674 C C . PRO B 1 44 ? 0.367 7.602 -8.633 1 97.38 44 PRO B C 1
ATOM 1676 O O . PRO B 1 44 ? 0.292 6.734 -9.508 1 97.38 44 PRO B O 1
ATOM 1679 N N . ALA B 1 45 ? 1.383 8.422 -8.484 1 95.81 45 ALA B N 1
ATOM 1680 C CA . ALA B 1 45 ? 2.611 8.305 -9.266 1 95.81 45 ALA B CA 1
ATOM 1681 C C . ALA B 1 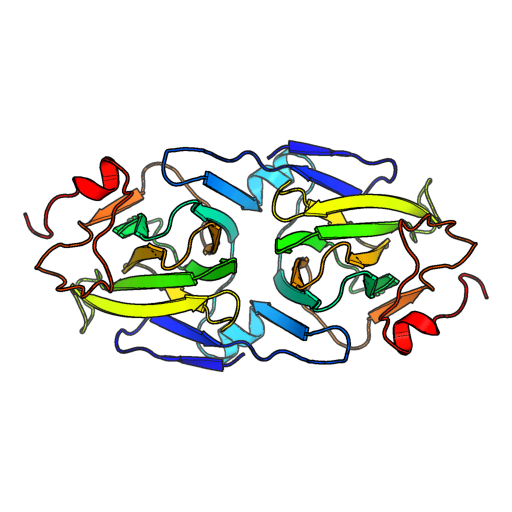45 ? 3.693 7.574 -8.469 1 95.81 45 ALA B C 1
ATOM 1683 O O . ALA B 1 45 ? 4.574 6.938 -9.055 1 95.81 45 ALA B O 1
ATOM 1684 N N . GLN B 1 46 ? 3.662 7.688 -7.23 1 97.56 46 GLN B N 1
ATOM 1685 C CA . GLN B 1 46 ? 4.652 7.102 -6.332 1 97.56 46 GLN B CA 1
ATOM 1686 C C . GLN B 1 46 ? 3.998 6.59 -5.051 1 97.56 46 GLN B C 1
ATOM 1688 O O . GLN B 1 46 ? 2.979 7.125 -4.613 1 97.56 46 GLN B O 1
ATOM 1693 N N . THR B 1 47 ? 4.516 5.504 -4.523 1 98.5 47 THR B N 1
ATOM 1694 C CA . THR B 1 47 ? 4.043 4.922 -3.27 1 98.5 47 THR B CA 1
ATOM 1695 C C . THR B 1 47 ? 5.188 4.812 -2.264 1 98.5 47 THR B C 1
ATOM 1697 O O . THR B 1 47 ? 6.297 4.41 -2.617 1 98.5 47 THR B O 1
ATOM 1700 N N . SER B 1 48 ? 4.934 5.223 -1.018 1 98.38 48 SER B N 1
ATOM 1701 C CA . SER B 1 48 ? 5.934 5.168 0.04 1 98.38 48 SER B CA 1
ATOM 1702 C C . SER B 1 48 ? 5.352 4.594 1.326 1 98.38 48 SER B C 1
ATOM 1704 O O . SER B 1 48 ? 4.129 4.508 1.475 1 98.38 48 SER B O 1
ATOM 1706 N N . LEU B 1 49 ? 6.199 4.133 2.18 1 98.62 49 LEU B N 1
ATOM 1707 C CA . LEU B 1 49 ? 5.824 3.576 3.475 1 98.62 49 LEU B CA 1
ATOM 1708 C C . LEU B 1 49 ? 6.641 4.207 4.598 1 98.62 49 LEU B C 1
ATOM 1710 O O . LEU B 1 49 ? 7.871 4.242 4.527 1 98.62 49 LEU B O 1
ATOM 1714 N N . SER B 1 50 ? 5.992 4.75 5.578 1 98.56 50 SER B N 1
ATOM 1715 C CA . SER B 1 50 ? 6.633 5.18 6.816 1 98.56 50 SER B CA 1
ATOM 1716 C C . SER B 1 50 ? 6.438 4.148 7.926 1 98.56 50 SER B C 1
ATOM 1718 O O . SER B 1 50 ? 5.305 3.857 8.312 1 98.56 50 SER B O 1
ATOM 1720 N N . ARG B 1 51 ? 7.477 3.596 8.391 1 98.5 51 ARG B N 1
ATOM 1721 C CA . ARG B 1 51 ? 7.445 2.709 9.547 1 98.5 51 ARG B CA 1
ATOM 1722 C C . ARG B 1 51 ? 7.789 3.469 10.82 1 98.5 51 ARG B C 1
ATOM 1724 O O . ARG B 1 51 ? 8.805 4.168 10.883 1 98.5 51 ARG B O 1
ATOM 1731 N N . ASN B 1 52 ? 7.008 3.348 11.789 1 98.75 52 ASN B N 1
ATOM 1732 C CA . ASN B 1 52 ? 7.168 4.039 13.062 1 98.75 52 ASN B CA 1
ATOM 1733 C C . ASN B 1 52 ? 7.203 3.057 14.234 1 98.75 52 ASN B C 1
ATOM 1735 O O . ASN B 1 52 ? 6.227 2.346 14.484 1 98.75 52 ASN B O 1
ATOM 1739 N N . THR B 1 53 ? 8.25 3.035 14.945 1 98.31 53 THR B N 1
ATOM 1740 C CA . THR B 1 53 ? 8.492 1.97 15.914 1 98.31 53 THR B CA 1
ATOM 1741 C C . THR B 1 53 ? 7.762 2.256 17.219 1 98.31 53 THR B C 1
ATOM 1743 O O . THR B 1 53 ? 7.242 1.338 17.859 1 98.31 53 THR B O 1
ATOM 1746 N N . ALA B 1 54 ? 7.699 3.506 17.625 1 98.75 54 ALA B N 1
ATOM 1747 C CA . ALA B 1 54 ? 7.148 3.852 18.922 1 98.75 54 ALA B CA 1
ATOM 1748 C C . ALA B 1 54 ? 5.785 4.516 18.797 1 98.75 54 ALA B C 1
ATOM 1750 O O . ALA B 1 54 ? 5.539 5.25 17.828 1 98.75 54 ALA B O 1
ATOM 1751 N N . ALA B 1 55 ? 4.934 4.238 19.797 1 98.75 55 ALA B N 1
ATOM 1752 C CA . ALA B 1 55 ? 3.744 5.078 19.922 1 98.75 55 ALA B CA 1
ATOM 1753 C C . ALA B 1 55 ? 4.125 6.527 20.203 1 98.75 55 ALA B C 1
ATOM 1755 O O . ALA B 1 55 ? 5.223 6.801 20.688 1 98.75 55 ALA B O 1
ATOM 1756 N N . ARG B 1 56 ? 3.227 7.43 19.844 1 98.88 56 ARG B N 1
ATOM 1757 C CA . ARG B 1 56 ? 3.377 8.867 20.031 1 98.88 56 ARG B CA 1
ATOM 1758 C C . ARG B 1 56 ? 4.555 9.406 19.234 1 98.88 56 ARG B C 1
ATOM 1760 O O . ARG B 1 56 ? 5.258 10.312 19.688 1 98.88 56 ARG B O 1
ATOM 1767 N N . THR B 1 57 ? 4.93 8.766 18.172 1 98.94 57 THR B N 1
ATOM 1768 C CA . THR B 1 57 ? 5.809 9.32 17.141 1 98.94 57 THR B CA 1
ATOM 1769 C C . THR B 1 57 ? 5.059 10.312 16.266 1 98.94 57 THR B C 1
ATOM 1771 O O . THR B 1 57 ? 4 9.992 15.719 1 98.94 57 THR B O 1
ATOM 1774 N N . LEU B 1 58 ? 5.609 11.508 16.172 1 98.88 58 LEU B N 1
ATOM 1775 C CA . LEU B 1 58 ? 5 12.531 15.32 1 98.88 58 LEU B CA 1
ATOM 1776 C C . LEU B 1 58 ? 5.828 12.758 14.062 1 98.88 58 LEU B C 1
ATOM 1778 O O . LEU B 1 58 ? 7.051 12.898 14.133 1 98.88 58 LEU B O 1
ATOM 1782 N N . ARG B 1 59 ? 5.234 12.727 12.906 1 98.81 59 ARG B N 1
ATOM 1783 C CA . ARG B 1 59 ? 5.797 13.164 11.633 1 98.81 59 ARG B CA 1
ATOM 1784 C C . ARG B 1 59 ? 4.977 14.305 11.039 1 98.81 59 ARG B C 1
ATOM 1786 O O . ARG B 1 59 ? 3.775 14.164 10.812 1 98.81 59 ARG B O 1
ATOM 1793 N N . GLY B 1 60 ? 5.602 15.516 10.617 1 97.19 60 GLY B N 1
ATOM 1794 C CA . GLY B 1 60 ? 4.914 16.672 10.07 1 97.19 60 GLY B CA 1
ATOM 1795 C C . GLY B 1 60 ? 4.941 17.875 10.992 1 97.19 60 GLY B C 1
ATOM 1796 O O . GLY B 1 60 ? 5.668 17.891 11.992 1 97.19 60 GLY B O 1
ATOM 1797 N N . MET B 1 61 ? 4.363 18.922 10.625 1 98.31 61 MET B N 1
ATOM 1798 C CA . MET B 1 61 ? 3.447 18.938 9.492 1 98.31 61 MET B CA 1
ATOM 1799 C C . MET B 1 61 ? 4.188 19.266 8.195 1 98.31 61 MET B C 1
ATOM 1801 O O . MET B 1 61 ? 4.91 20.25 8.133 1 98.31 61 MET B O 1
ATOM 1805 N N . HIS B 1 62 ? 3.963 18.5 7.078 1 97.69 62 HIS B N 1
ATOM 1806 C CA . HIS B 1 62 ? 4.73 18.688 5.852 1 97.69 62 HIS B CA 1
ATOM 1807 C C . HIS B 1 62 ? 3.814 19 4.672 1 97.69 62 HIS B C 1
ATOM 1809 O O . HIS B 1 62 ? 2.652 18.594 4.656 1 97.69 62 HIS B O 1
ATOM 1815 N N . TYR B 1 63 ? 4.34 19.734 3.656 1 96.12 63 TYR B N 1
ATOM 1816 C CA . TYR B 1 63 ? 3.713 19.906 2.352 1 96.12 63 TYR B CA 1
ATOM 1817 C C . TYR B 1 63 ? 4.758 20.219 1.283 1 96.12 63 TYR B C 1
ATOM 1819 O O . TYR B 1 63 ? 5.914 20.5 1.602 1 96.12 63 TYR B O 1
ATOM 1827 N N . GLU B 1 64 ? 4.348 19.969 0.096 1 93.56 64 GLU B N 1
ATOM 1828 C CA . GLU B 1 64 ? 5.18 20.344 -1.039 1 93.56 64 GLU B CA 1
ATOM 1829 C C . GLU B 1 64 ? 4.738 21.688 -1.624 1 93.56 64 GLU B C 1
ATOM 1831 O O . GLU B 1 64 ? 3.557 21.875 -1.915 1 93.56 64 GLU B O 1
ATOM 1836 N N . ALA B 1 65 ? 5.668 22.547 -1.771 1 90 65 ALA B N 1
ATOM 1837 C CA . ALA B 1 65 ? 5.359 23.875 -2.291 1 90 65 ALA B CA 1
ATOM 1838 C C . ALA B 1 65 ? 5.164 23.844 -3.805 1 9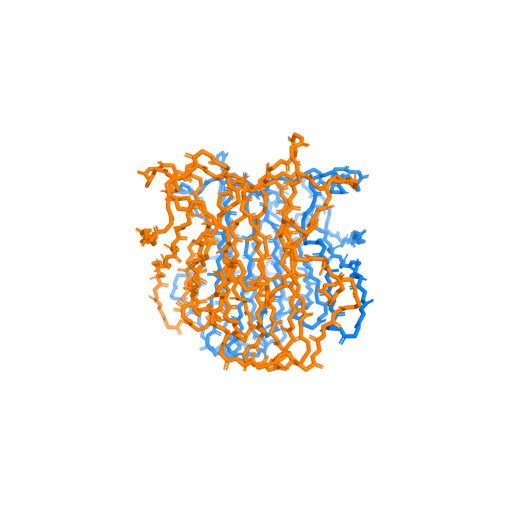0 65 ALA B C 1
ATOM 1840 O O . ALA B 1 65 ? 5.633 22.922 -4.477 1 90 65 ALA B O 1
ATOM 1841 N N . SER B 1 66 ? 4.43 24.891 -4.328 1 85.88 66 SER B N 1
ATOM 1842 C CA . SER B 1 66 ? 4.348 25.094 -5.773 1 85.88 66 SER B CA 1
ATOM 1843 C C . SER B 1 66 ? 5.738 25.156 -6.398 1 85.88 66 SER B C 1
ATOM 1845 O O . SER B 1 66 ? 6.656 25.734 -5.812 1 85.88 66 SER B O 1
ATOM 1847 N N . PRO B 1 67 ? 5.805 24.594 -7.609 1 88.19 67 PRO B N 1
ATOM 1848 C CA . PRO B 1 67 ? 4.82 24.016 -8.516 1 88.19 67 PRO B CA 1
ATOM 1849 C C . PRO B 1 67 ? 4.621 22.516 -8.281 1 88.19 67 PRO B C 1
ATOM 1851 O O . PRO B 1 67 ? 4 21.828 -9.102 1 88.19 67 PRO B O 1
ATOM 1854 N N . ARG B 1 68 ? 5.055 21.953 -7.152 1 86.69 68 ARG B N 1
ATOM 1855 C CA . ARG B 1 68 ? 5.012 20.5 -6.941 1 86.69 68 ARG B CA 1
ATOM 1856 C C . ARG B 1 68 ? 3.973 20.141 -5.891 1 86.69 68 ARG B C 1
ATOM 1858 O O . ARG B 1 68 ? 4.125 19.125 -5.184 1 86.69 68 ARG B O 1
ATOM 1865 N N . ALA B 1 69 ? 3.029 21.031 -5.742 1 91.25 69 ALA B N 1
ATOM 1866 C CA . ALA B 1 69 ? 1.954 20.688 -4.812 1 91.25 69 ALA B CA 1
ATOM 1867 C C . ALA B 1 69 ? 1.355 19.328 -5.133 1 91.25 69 ALA B C 1
ATOM 1869 O O . ALA B 1 69 ? 1.124 19 -6.301 1 91.25 69 ALA B O 1
ATOM 1870 N N . GLU B 1 70 ? 1.177 18.484 -4.09 1 94.94 70 GLU B N 1
ATOM 1871 C CA . GLU B 1 70 ? 0.818 17.094 -4.332 1 94.94 70 GLU B CA 1
ATOM 1872 C C . GLU B 1 70 ? -0.478 16.719 -3.615 1 94.94 70 GLU B C 1
ATOM 1874 O O . GLU B 1 70 ? -0.84 17.344 -2.615 1 94.94 70 GLU B O 1
ATOM 1879 N N . VAL B 1 71 ? -1.198 15.812 -4.16 1 97.56 71 VAL B N 1
ATOM 1880 C CA . VAL B 1 71 ? -2.299 15.102 -3.512 1 97.56 71 VAL B CA 1
ATOM 1881 C C . VAL B 1 71 ? -1.799 13.773 -2.947 1 97.56 71 VAL B C 1
ATOM 1883 O O . VAL B 1 71 ? -0.963 13.109 -3.561 1 97.56 71 VAL B O 1
ATOM 1886 N N . LYS B 1 72 ? -2.221 13.414 -1.77 1 98 72 LYS B N 1
ATOM 1887 C CA . LYS B 1 72 ? -1.778 12.156 -1.178 1 98 72 LYS B CA 1
ATOM 1888 C C . LYS B 1 72 ? -2.957 11.375 -0.608 1 98 72 LYS B C 1
ATOM 1890 O O . LYS B 1 72 ? -3.898 11.961 -0.072 1 98 72 LYS B O 1
ATOM 1895 N N . LEU B 1 73 ? -3 10.133 -0.8 1 98.88 73 LEU B N 1
ATOM 1896 C CA . LEU B 1 73 ? -3.859 9.164 -0.127 1 98.88 73 LEU B CA 1
ATOM 1897 C C . LEU B 1 73 ? -3.09 8.414 0.958 1 98.88 73 LEU B C 1
ATOM 1899 O O . LEU B 1 73 ? -2.125 7.707 0.664 1 98.88 73 LEU B O 1
ATOM 1903 N N . VAL B 1 74 ? -3.496 8.641 2.203 1 98.88 74 VAL B N 1
ATOM 1904 C CA . VAL B 1 74 ? -2.752 8.125 3.346 1 98.88 74 VAL B CA 1
ATOM 1905 C C . VAL B 1 74 ? -3.574 7.051 4.051 1 98.88 74 VAL B C 1
ATOM 1907 O O . VAL B 1 74 ? -4.754 7.254 4.348 1 98.88 74 VAL B O 1
ATOM 1910 N N . ARG B 1 75 ? -3.02 5.922 4.305 1 98.81 75 ARG B N 1
ATOM 1911 C CA . ARG B 1 75 ? -3.676 4.844 5.039 1 98.81 75 ARG B CA 1
ATOM 1912 C C . ARG B 1 75 ? -2.688 4.125 5.949 1 98.81 75 ARG B C 1
ATOM 1914 O O . ARG B 1 75 ? -1.479 4.16 5.719 1 98.81 75 ARG B O 1
ATOM 1921 N N . VAL B 1 76 ? -3.24 3.51 6.977 1 98.81 76 VAL B N 1
ATOM 1922 C CA . VAL B 1 76 ? -2.418 2.703 7.875 1 98.81 76 VAL B CA 1
ATOM 1923 C C . VAL B 1 76 ? -2.506 1.233 7.473 1 98.81 76 VAL B C 1
ATOM 1925 O O . VAL B 1 76 ? -3.602 0.703 7.27 1 98.81 76 VAL B O 1
ATOM 1928 N N . THR B 1 77 ? -1.36 0.59 7.355 1 98.19 77 THR B N 1
ATOM 1929 C CA . THR B 1 77 ? -1.356 -0.828 7.012 1 98.19 77 THR B CA 1
ATOM 1930 C C . THR B 1 77 ? -1.026 -1.679 8.234 1 98.19 77 THR B C 1
ATOM 1932 O O . THR B 1 77 ? -1.237 -2.895 8.227 1 98.19 77 THR B O 1
ATOM 1935 N N . ARG B 1 78 ? -0.501 -1.159 9.227 1 97.62 78 ARG B N 1
ATOM 1936 C CA . ARG B 1 78 ? -0.24 -1.767 10.531 1 97.62 78 ARG B CA 1
ATOM 1937 C C . ARG B 1 78 ? -0.318 -0.729 11.641 1 97.62 78 ARG B C 1
ATOM 1939 O O . ARG B 1 78 ? 0.257 0.356 11.531 1 97.62 78 ARG B O 1
ATOM 1946 N N . GLY B 1 79 ? -1.021 -1.039 12.75 1 98.06 79 GLY B N 1
ATOM 1947 C CA . GLY B 1 79 ? -1.149 -0.113 13.867 1 98.06 79 GLY B CA 1
ATOM 1948 C C . GLY B 1 79 ? -2.211 0.946 13.641 1 98.06 79 GLY B C 1
ATOM 1949 O O . GLY B 1 79 ? -3.295 0.649 13.133 1 98.06 79 GLY B O 1
ATOM 1950 N N . ALA B 1 80 ? -1.929 2.18 14.148 1 98.88 80 ALA B N 1
ATOM 1951 C CA . ALA B 1 80 ? -2.916 3.254 14.094 1 98.88 80 ALA B CA 1
ATOM 1952 C C . ALA B 1 80 ? -2.248 4.621 14.234 1 98.88 80 ALA B C 1
ATOM 1954 O O . ALA B 1 80 ? -1.214 4.746 14.898 1 98.88 80 ALA B O 1
ATOM 1955 N N . ILE B 1 81 ? -2.875 5.57 13.641 1 98.94 81 ILE B N 1
ATOM 1956 C CA . ILE B 1 81 ? -2.424 6.953 13.781 1 98.94 81 ILE B CA 1
ATOM 1957 C C . ILE B 1 81 ? -3.627 7.871 13.969 1 98.94 81 ILE B C 1
ATOM 1959 O O . ILE B 1 81 ? -4.766 7.473 13.719 1 98.94 81 ILE B O 1
ATOM 1963 N N . PHE B 1 82 ? -3.402 9.008 14.539 1 98.94 82 PHE B N 1
ATOM 1964 C CA . PHE B 1 82 ? -4.238 10.18 14.312 1 98.94 82 PHE B CA 1
ATOM 1965 C C . PHE B 1 82 ? -3.65 11.055 13.211 1 98.94 82 PHE B C 1
ATOM 1967 O O . PHE B 1 82 ? -2.578 11.641 13.383 1 98.94 82 PHE B O 1
ATOM 1974 N N . ASP B 1 83 ? -4.316 11.133 12.109 1 98.94 83 ASP B N 1
ATOM 1975 C CA . ASP B 1 83 ? -3.848 11.812 10.906 1 98.94 83 ASP B CA 1
ATOM 1976 C C . ASP B 1 83 ? -4.461 13.203 10.789 1 98.94 83 ASP B C 1
ATOM 1978 O O . ASP B 1 83 ? -5.645 13.398 11.078 1 98.94 83 ASP B O 1
ATOM 1982 N N . VAL B 1 84 ? -3.646 14.172 10.375 1 98.88 84 VAL B N 1
ATOM 1983 C CA . VAL B 1 84 ? -4.086 15.562 10.422 1 98.88 84 VAL B CA 1
ATOM 1984 C C . VAL B 1 84 ? -3.742 16.266 9.109 1 98.88 84 VAL B C 1
ATOM 1986 O O . VAL B 1 84 ? -2.664 16.047 8.555 1 98.88 84 VAL B O 1
ATOM 1989 N N . ALA B 1 85 ? -4.605 17.062 8.625 1 98.81 85 ALA B N 1
ATOM 1990 C CA . ALA B 1 85 ? -4.367 17.984 7.52 1 98.81 85 ALA B CA 1
ATOM 1991 C C . ALA B 1 85 ? -4.699 19.422 7.922 1 98.81 85 ALA B C 1
ATOM 1993 O O . ALA B 1 85 ? -5.684 19.656 8.625 1 98.81 85 ALA B O 1
ATOM 1994 N N . VAL B 1 86 ? -3.916 20.328 7.516 1 98.69 86 VAL B N 1
ATOM 1995 C CA . VAL B 1 86 ? -4.145 21.75 7.699 1 98.69 86 VAL B CA 1
ATOM 1996 C C . VAL B 1 86 ? -4.301 22.438 6.34 1 98.69 86 VAL B C 1
ATOM 1998 O O . VAL B 1 86 ? -3.475 22.25 5.445 1 98.69 86 VAL B O 1
ATOM 2001 N N . ASP B 1 87 ? -5.344 23.266 6.223 1 98.5 87 ASP B N 1
ATOM 2002 C CA . ASP B 1 87 ? -5.582 24 4.988 1 98.5 87 ASP B CA 1
ATOM 2003 C C . ASP B 1 87 ? -4.695 25.25 4.918 1 98.5 87 ASP B C 1
ATOM 2005 O O . ASP B 1 87 ? -4.898 26.203 5.664 1 98.5 87 ASP B O 1
ATOM 2009 N N . LEU B 1 88 ? -3.752 25.297 3.994 1 97.12 88 LEU B N 1
ATOM 2010 C CA . LEU B 1 88 ? -2.838 26.422 3.873 1 97.12 88 LEU B CA 1
ATOM 2011 C C . LEU B 1 88 ? -3.148 27.234 2.625 1 97.12 88 LEU B C 1
ATOM 2013 O O . LEU B 1 88 ? -2.352 28.094 2.219 1 97.12 88 LEU B O 1
ATOM 2017 N N . ARG B 1 89 ? -4.199 26.969 1.941 1 96.31 89 ARG B N 1
ATOM 2018 C CA . ARG B 1 89 ? -4.598 27.719 0.75 1 96.31 89 ARG B CA 1
ATOM 2019 C C . ARG B 1 89 ? -5.172 29.078 1.119 1 96.31 89 ARG B C 1
ATOM 2021 O O . ARG B 1 89 ? -6.262 29.156 1.688 1 96.31 89 ARG B O 1
ATOM 2028 N N . PRO B 1 90 ? -4.52 30.031 0.698 1 95 90 PRO B N 1
ATOM 2029 C CA . PRO B 1 90 ? -4.914 31.359 1.185 1 95 90 PRO B CA 1
ATOM 2030 C C . PRO B 1 90 ? -6.316 31.75 0.738 1 95 90 PRO B C 1
ATOM 2032 O O . PRO B 1 90 ? -6.988 32.531 1.421 1 95 90 PRO B O 1
ATOM 2035 N N . SER B 1 91 ? -6.766 31.281 -0.341 1 96.12 91 SER B N 1
ATOM 2036 C CA . SER B 1 91 ? -8.07 31.672 -0.87 1 96.12 91 SER B CA 1
ATOM 2037 C C . SER B 1 91 ? -9.172 30.75 -0.358 1 96.12 91 SER B C 1
ATOM 2039 O O . SER B 1 91 ? -10.352 30.969 -0.653 1 96.12 91 SER B O 1
ATOM 2041 N N . SER B 1 92 ? -8.836 29.766 0.378 1 97.25 92 SER B N 1
ATOM 2042 C CA . SER B 1 92 ? -9.805 28.797 0.88 1 97.25 92 SER B CA 1
ATOM 2043 C C . SER B 1 92 ? -10.617 29.375 2.031 1 97.25 92 SER B C 1
ATOM 2045 O O . SER B 1 92 ? -10.07 30.062 2.895 1 97.25 92 SER B O 1
ATOM 2047 N N . PRO B 1 93 ? -11.953 29.062 2.139 1 98 93 PRO B N 1
ATOM 2048 C CA . PRO B 1 93 ? -12.766 29.484 3.285 1 98 93 PRO B CA 1
ATOM 2049 C C . PRO B 1 93 ? -12.312 28.844 4.594 1 98 93 PRO B C 1
ATOM 2051 O O . PRO B 1 93 ? -12.711 29.281 5.672 1 98 93 PRO B O 1
ATOM 2054 N N . THR B 1 94 ? -11.547 27.812 4.496 1 98.31 94 THR B N 1
ATOM 2055 C CA . THR B 1 94 ? -11.102 27.109 5.699 1 98.31 94 THR B CA 1
ATOM 2056 C C . THR B 1 94 ? -9.602 27.312 5.91 1 98.31 94 THR B C 1
ATOM 2058 O O . THR B 1 94 ? -8.938 26.453 6.512 1 98.31 94 THR B O 1
ATOM 2061 N N . TYR B 1 95 ? -9.156 28.453 5.336 1 98.12 95 TYR B N 1
ATOM 2062 C CA . TYR B 1 95 ? -7.746 28.797 5.5 1 98.12 95 TYR B CA 1
ATOM 2063 C C . TYR B 1 95 ? -7.324 28.688 6.961 1 98.12 95 TYR B C 1
ATOM 2065 O O . TYR B 1 95 ? -8.008 29.203 7.848 1 98.12 95 TYR B O 1
ATOM 2073 N N . LEU B 1 96 ? -6.266 27.859 7.285 1 98.25 96 LEU B N 1
ATOM 2074 C CA . LEU B 1 96 ? -5.586 27.656 8.555 1 98.25 96 LEU B CA 1
ATOM 2075 C C . LEU B 1 96 ? -6.391 26.734 9.461 1 98.25 96 LEU B C 1
ATOM 2077 O O . LEU B 1 96 ? -5.965 26.422 10.578 1 98.25 96 LEU B O 1
ATOM 2081 N N . GLN B 1 97 ? -7.516 26.281 8.992 1 98.56 97 GLN B N 1
ATOM 2082 C CA . GLN B 1 97 ? -8.266 25.297 9.758 1 98.56 97 GLN B CA 1
ATOM 2083 C C . GLN B 1 97 ? -7.707 23.891 9.539 1 98.56 97 GLN B C 1
ATOM 2085 O O . GLN B 1 97 ? -6.984 23.641 8.57 1 98.56 97 GLN B O 1
ATOM 2090 N N . TRP B 1 98 ? -8.039 23 10.469 1 98.75 98 TRP B N 1
ATOM 2091 C CA . TRP B 1 98 ? -7.52 21.641 10.391 1 98.75 98 TRP B CA 1
ATOM 2092 C C . TRP B 1 98 ? -8.641 20.625 10.523 1 98.75 98 TRP B C 1
ATOM 2094 O O . TRP B 1 98 ? -9.742 20.953 10.969 1 98.75 98 TRP B O 1
ATOM 2104 N N . THR B 1 99 ? -8.406 19.453 10.039 1 98.75 99 THR B N 1
ATOM 2105 C CA . THR B 1 99 ? -9.234 18.281 10.305 1 98.75 99 THR B CA 1
ATOM 2106 C C . THR B 1 99 ? -8.359 17.062 10.57 1 98.75 99 THR B C 1
ATOM 2108 O O . THR B 1 99 ? -7.168 17.062 10.258 1 98.75 99 THR B O 1
ATOM 2111 N N . GLY B 1 100 ? -8.875 16.062 11.211 1 98.06 100 GLY B N 1
ATOM 2112 C CA . GLY B 1 100 ? -8.141 14.852 11.523 1 98.06 100 GLY B CA 1
ATOM 2113 C C . GLY B 1 100 ? -9.031 13.625 11.617 1 98.06 100 GLY B C 1
ATOM 2114 O O . GLY B 1 100 ? -10.258 13.742 11.656 1 98.06 100 GLY B O 1
ATOM 2115 N N . ALA B 1 101 ? -8.445 12.539 11.57 1 98.5 101 ALA B N 1
ATOM 2116 C CA . ALA B 1 101 ? -9.148 11.266 11.688 1 98.5 101 ALA B CA 1
ATOM 2117 C C . ALA B 1 101 ? -8.219 10.18 12.219 1 98.5 101 ALA B C 1
ATOM 2119 O O . ALA B 1 101 ? -7.012 10.203 11.969 1 98.5 101 ALA B O 1
ATOM 2120 N N . GLU B 1 102 ? -8.812 9.289 12.977 1 98.75 102 GLU B N 1
ATOM 2121 C CA . GLU B 1 102 ? -8.078 8.078 13.312 1 98.75 102 GLU B CA 1
ATOM 2122 C C . GLU B 1 102 ? -8.047 7.109 12.141 1 98.75 102 GLU B C 1
ATOM 2124 O O . GLU B 1 102 ? -9.094 6.781 11.57 1 98.75 102 GLU B O 1
ATOM 2129 N N . LEU B 1 103 ? -6.918 6.742 11.734 1 98.88 103 LEU B N 1
ATOM 2130 C CA . LEU B 1 103 ? -6.699 5.699 10.742 1 98.88 103 LEU B CA 1
ATOM 2131 C C . LEU B 1 103 ? -6.02 4.484 11.367 1 98.88 103 LEU B C 1
ATOM 2133 O O . LEU B 1 103 ? -5.109 4.633 12.188 1 98.88 103 LEU B O 1
ATOM 2137 N N . SER B 1 104 ? -6.434 3.324 11.062 1 98.56 104 SER B N 1
ATOM 2138 C CA . SER B 1 104 ? -5.812 2.098 11.555 1 98.56 104 SER B CA 1
ATOM 2139 C C . SER B 1 104 ? -5.941 0.967 10.539 1 98.56 104 SER B C 1
ATOM 2141 O O . SER B 1 104 ? -6.773 1.029 9.633 1 98.56 104 SER B O 1
ATOM 2143 N N . ALA B 1 105 ? -5.078 -0.029 10.68 1 96.88 105 ALA B N 1
ATOM 2144 C CA . ALA B 1 105 ? -5.195 -1.224 9.844 1 96.88 105 ALA B CA 1
ATOM 2145 C C . ALA B 1 105 ? -6.566 -1.875 10.008 1 96.88 105 ALA B C 1
ATOM 2147 O O . ALA B 1 105 ? -7.105 -2.445 9.062 1 96.88 105 ALA B O 1
ATOM 2148 N N . GLU B 1 106 ? -7.113 -1.771 11.117 1 94.94 106 GLU B N 1
ATOM 2149 C CA . GLU B 1 106 ? -8.383 -2.424 11.43 1 94.94 106 GLU B CA 1
ATOM 2150 C C . GLU B 1 106 ? -9.562 -1.674 10.82 1 94.94 106 GLU B C 1
ATOM 2152 O O . GLU B 1 106 ? -10.453 -2.287 10.234 1 94.94 106 GLU B O 1
ATOM 2157 N N . ASN B 1 107 ? -9.57 -0.353 10.93 1 96.56 107 ASN B N 1
ATOM 2158 C CA . ASN B 1 107 ? -10.742 0.356 10.43 1 96.56 107 ASN B CA 1
ATOM 2159 C C . ASN B 1 107 ? -10.672 0.551 8.914 1 96.56 107 ASN B C 1
ATOM 2161 O O . ASN B 1 107 ? -11.688 0.819 8.273 1 96.56 107 ASN B O 1
ATOM 2165 N N . GLY B 1 108 ? -9.445 0.479 8.359 1 96 108 GLY B N 1
ATOM 2166 C CA . GLY B 1 108 ? -9.25 0.483 6.914 1 96 108 GLY B CA 1
ATOM 2167 C C . GLY B 1 108 ? -9.492 1.841 6.285 1 96 108 GLY B C 1
ATOM 2168 O O . GLY B 1 108 ? -9.57 1.958 5.059 1 96 108 GLY B O 1
ATOM 2169 N N . ARG B 1 109 ? -9.633 2.893 7.051 1 98.25 109 ARG B N 1
ATOM 2170 C CA . ARG B 1 109 ? -9.883 4.234 6.535 1 98.25 109 ARG B CA 1
ATOM 2171 C C . ARG B 1 109 ? -8.617 4.84 5.945 1 98.25 109 ARG B C 1
ATOM 2173 O O . ARG B 1 109 ? -7.508 4.527 6.387 1 98.25 109 ARG B O 1
ATOM 2180 N N . ALA B 1 110 ? -8.797 5.652 4.996 1 98.88 110 ALA B N 1
ATOM 2181 C CA . ALA B 1 110 ? -7.73 6.48 4.438 1 98.88 110 ALA B CA 1
ATOM 2182 C C . ALA B 1 110 ? -8.148 7.945 4.391 1 98.88 110 ALA B C 1
ATOM 2184 O O . ALA B 1 110 ? -9.328 8.266 4.5 1 98.88 110 ALA B O 1
ATOM 2185 N N . LEU B 1 111 ? -7.242 8.766 4.387 1 98.88 111 LEU B N 1
ATOM 2186 C CA . LEU B 1 111 ? -7.465 10.195 4.195 1 98.88 111 LEU B CA 1
ATOM 2187 C C . LEU B 1 111 ? -6.887 10.664 2.863 1 98.88 111 LEU B C 1
ATOM 2189 O O . LEU B 1 111 ? -5.695 10.477 2.602 1 98.88 111 LEU B O 1
ATOM 2193 N N . LEU B 1 112 ? -7.703 11.141 1.968 1 98.88 112 LEU B N 1
ATOM 2194 C CA . LEU B 1 112 ? -7.273 11.812 0.746 1 98.88 112 LEU B CA 1
ATOM 2195 C C . LEU B 1 112 ? -7.082 13.312 0.985 1 98.88 112 LEU B C 1
ATOM 2197 O O . LEU B 1 112 ? -8.039 14.016 1.304 1 98.88 112 LEU B O 1
ATOM 2201 N N . ILE B 1 113 ? -5.867 13.789 0.838 1 98.75 113 ILE B N 1
ATOM 2202 C CA . ILE B 1 113 ? -5.496 15.156 1.169 1 98.75 113 ILE B CA 1
ATOM 2203 C C . ILE B 1 113 ? -5.102 15.906 -0.102 1 98.75 113 ILE B C 1
ATOM 2205 O O . ILE B 1 113 ? -4.145 15.523 -0.782 1 98.75 113 ILE B O 1
ATOM 2209 N N . GLY B 1 114 ? -5.773 16.938 -0.413 1 97.44 114 GLY B N 1
ATOM 2210 C CA . GLY B 1 114 ? -5.562 17.703 -1.631 1 97.44 114 GLY B CA 1
ATOM 2211 C C . GLY B 1 114 ? -4.316 18.562 -1.581 1 97.44 114 GLY B C 1
ATOM 2212 O O . GLY B 1 114 ? -3.664 18.672 -0.541 1 97.44 114 GLY B O 1
ATOM 2213 N N . ALA B 1 115 ? -3.996 19.156 -2.746 1 96.06 115 ALA B N 1
ATOM 2214 C CA . ALA B 1 115 ? -2.83 20.031 -2.854 1 96.06 115 ALA B CA 1
ATOM 2215 C C . ALA B 1 115 ? -3.004 21.281 -1.998 1 96.06 115 ALA B C 1
ATOM 2217 O O . ALA B 1 115 ? -4.129 21.734 -1.785 1 96.06 115 ALA B O 1
ATOM 2218 N N . GLY B 1 116 ? -1.883 21.797 -1.509 1 95.88 116 GLY B N 1
ATOM 2219 C CA . GLY B 1 116 ? -1.899 23.031 -0.757 1 95.88 116 GLY B CA 1
ATOM 2220 C C . GLY B 1 116 ? -2.199 22.844 0.716 1 95.88 116 GLY B C 1
ATOM 2221 O O . GLY B 1 116 ? -2.508 23.797 1.426 1 95.88 116 GLY B O 1
ATOM 2222 N N . MET B 1 117 ? -2.152 21.641 1.133 1 97.25 117 MET B N 1
ATOM 2223 C CA . MET B 1 117 ? -2.42 21.328 2.535 1 97.25 117 MET B CA 1
ATOM 2224 C C . MET B 1 117 ? -1.181 20.75 3.211 1 97.25 117 MET B C 1
ATOM 2226 O O . MET B 1 117 ? -0.396 20.047 2.578 1 97.25 117 MET B O 1
ATOM 2230 N N . ALA B 1 118 ? -0.998 21.094 4.457 1 97.94 118 ALA B N 1
ATOM 2231 C CA . ALA B 1 118 ? 0.027 20.422 5.258 1 97.94 118 ALA B CA 1
ATOM 2232 C C . ALA B 1 118 ? -0.511 19.141 5.875 1 97.94 118 ALA B C 1
ATOM 2234 O O . ALA B 1 118 ? -1.683 19.062 6.25 1 97.94 118 ALA B O 1
ATOM 2235 N N . HIS B 1 119 ? 0.336 18.188 6 1 98.69 119 HIS B N 1
ATOM 2236 C CA . HIS B 1 119 ? -0.049 16.875 6.5 1 98.69 119 HIS B CA 1
ATOM 2237 C C . HIS B 1 119 ? 0.891 16.422 7.605 1 98.69 119 HIS B C 1
ATOM 2239 O O . HIS B 1 119 ? 2.104 16.625 7.523 1 98.69 119 HIS B O 1
ATOM 2245 N N . GLY B 1 120 ? 0.361 15.773 8.547 1 98.81 120 GLY B N 1
ATOM 2246 C CA . GLY B 1 120 ? 1.118 15.078 9.578 1 98.81 120 GLY B CA 1
ATOM 2247 C C . GLY B 1 120 ? 0.282 14.094 10.375 1 98.81 120 GLY B C 1
ATOM 2248 O O . GLY B 1 120 ? -0.933 14.008 10.188 1 98.81 120 GLY B O 1
ATOM 2249 N N . PHE B 1 121 ? 0.968 13.32 11.219 1 98.94 121 PHE B N 1
ATOM 2250 C CA . PHE B 1 121 ? 0.252 12.359 12.055 1 98.94 121 PHE B CA 1
ATOM 2251 C C . PHE B 1 121 ? 1.038 12.062 13.328 1 98.94 121 PHE B C 1
ATOM 2253 O O . PHE B 1 121 ? 2.223 12.383 13.422 1 98.94 121 PHE B O 1
ATOM 2260 N N . ILE B 1 122 ? 0.365 11.516 14.289 1 98.94 122 ILE B N 1
ATOM 2261 C CA . ILE B 1 122 ? 0.998 10.938 15.469 1 98.94 122 ILE B CA 1
ATOM 2262 C C . ILE B 1 122 ? 0.56 9.477 15.617 1 98.94 122 ILE B C 1
ATOM 2264 O O . ILE B 1 122 ? -0.612 9.156 15.422 1 98.94 122 ILE B O 1
ATOM 2268 N N . THR B 1 123 ? 1.519 8.633 15.883 1 98.94 123 THR B N 1
ATOM 2269 C CA . THR B 1 123 ? 1.183 7.223 16.047 1 98.94 123 THR B CA 1
ATOM 2270 C C . THR B 1 123 ? 0.454 6.992 17.375 1 98.94 123 THR B C 1
ATOM 2272 O O . THR B 1 123 ? 0.797 7.598 18.391 1 98.94 123 THR B O 1
ATOM 2275 N N . LEU B 1 124 ? -0.519 6.113 17.312 1 98.88 124 LEU B N 1
ATOM 2276 C CA . LEU B 1 124 ? -1.288 5.77 18.5 1 98.88 124 LEU B CA 1
ATOM 2277 C C . LEU B 1 124 ? -0.824 4.438 19.094 1 98.88 124 LEU B C 1
ATOM 2279 O O . LEU B 1 124 ? -1.082 4.141 20.25 1 98.88 124 LEU B O 1
ATOM 2283 N N . GLU B 1 125 ? -0.214 3.617 18.312 1 98.69 125 GLU B N 1
ATOM 2284 C CA . GLU B 1 125 ? 0.32 2.309 18.672 1 98.69 125 GLU B CA 1
ATOM 2285 C C . GLU B 1 125 ? 1.772 2.162 18.234 1 98.69 125 GLU B C 1
ATOM 2287 O O . GLU B 1 125 ? 2.207 2.816 17.281 1 98.69 125 GLU B O 1
ATOM 2292 N N . PRO B 1 126 ? 2.588 1.278 18.953 1 98.5 126 PRO B N 1
ATOM 2293 C CA . PRO B 1 126 ? 3.916 0.974 18.406 1 98.5 126 PRO B CA 1
ATOM 2294 C C . PRO B 1 126 ? 3.857 0.195 17.094 1 98.5 126 PRO B C 1
ATOM 2296 O O . PRO B 1 126 ? 2.803 -0.336 16.734 1 98.5 126 PRO B O 1
ATOM 2299 N N . ASP B 1 127 ? 4.914 0.169 16.375 1 97.69 127 ASP B N 1
ATOM 2300 C CA . ASP B 1 127 ? 5.07 -0.592 15.148 1 97.69 127 ASP B CA 1
ATOM 2301 C C . ASP B 1 127 ? 3.947 -0.278 14.164 1 97.69 127 ASP B C 1
ATOM 2303 O O . ASP B 1 127 ? 3.279 -1.187 13.664 1 97.69 127 ASP B O 1
ATOM 2307 N N . THR B 1 128 ? 3.713 1.039 13.953 1 98.69 128 THR B N 1
ATOM 2308 C CA . THR B 1 128 ? 2.693 1.529 13.039 1 98.69 128 THR B CA 1
ATOM 2309 C C . THR B 1 128 ? 3.301 1.837 11.672 1 98.69 128 THR B C 1
ATOM 2311 O O . THR B 1 128 ? 4.324 2.518 11.578 1 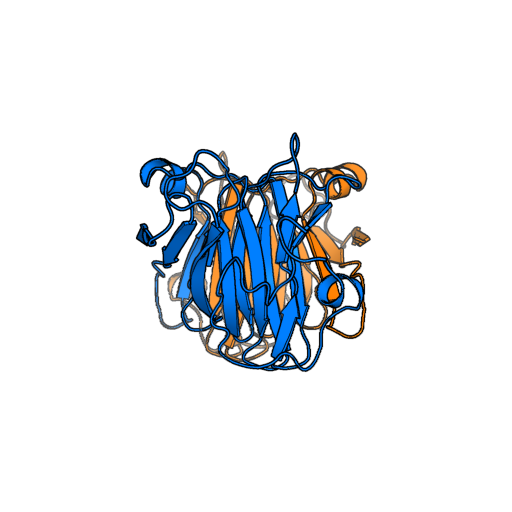98.69 128 THR B O 1
ATOM 2314 N N . ASP B 1 129 ? 2.732 1.271 10.602 1 98.81 129 ASP B N 1
ATOM 2315 C CA . ASP B 1 129 ? 3.152 1.509 9.227 1 98.81 129 ASP B CA 1
ATOM 2316 C C . ASP B 1 129 ? 2.115 2.338 8.469 1 98.81 129 ASP B C 1
ATOM 2318 O O . ASP B 1 129 ? 0.926 2.014 8.484 1 98.81 129 ASP B O 1
ATOM 2322 N N . VAL B 1 130 ? 2.559 3.43 7.871 1 98.88 130 VAL B N 1
ATOM 2323 C CA . VAL B 1 130 ? 1.688 4.352 7.152 1 98.88 130 VAL B CA 1
ATOM 2324 C C . VAL B 1 130 ? 2.051 4.359 5.668 1 98.88 130 VAL B C 1
ATOM 2326 O O . VAL B 1 130 ? 3.186 4.676 5.301 1 98.88 130 VAL B O 1
ATOM 2329 N N . LEU B 1 131 ? 1.107 4.008 4.852 1 98.88 131 LEU B N 1
ATOM 2330 C CA . LEU B 1 131 ? 1.269 3.951 3.4 1 98.88 131 LEU B CA 1
ATOM 2331 C C . LEU B 1 131 ? 0.835 5.262 2.754 1 98.88 131 LEU B C 1
ATOM 2333 O O . LEU B 1 131 ? -0.263 5.758 3.02 1 98.88 131 LEU B O 1
ATOM 2337 N N . TYR B 1 132 ? 1.716 5.805 1.93 1 98.62 132 TYR B N 1
ATOM 2338 C CA . TYR B 1 132 ? 1.435 7 1.14 1 98.62 132 TYR B CA 1
ATOM 2339 C C . TYR B 1 132 ? 1.327 6.66 -0.342 1 98.62 132 TYR B C 1
ATOM 2341 O O . TYR B 1 132 ? 2.258 6.105 -0.928 1 98.62 132 TYR B O 1
ATOM 2349 N N . GLN B 1 133 ? 0.233 6.988 -0.925 1 98.69 133 GLN B N 1
ATOM 2350 C CA . GLN B 1 133 ? 0.144 7.102 -2.377 1 98.69 133 GLN B CA 1
ATOM 2351 C C . GLN B 1 133 ? 0.075 8.562 -2.812 1 98.69 133 GLN B C 1
ATOM 2353 O O . GLN B 1 133 ? -0.797 9.312 -2.363 1 98.69 133 GLN B O 1
ATOM 2358 N N . ILE B 1 134 ? 1.024 8.953 -3.631 1 98 134 ILE B N 1
ATOM 2359 C CA . ILE B 1 134 ? 1.201 10.359 -3.959 1 98 134 ILE B CA 1
ATOM 2360 C C . ILE B 1 134 ? 1.086 10.555 -5.469 1 98 134 ILE B C 1
ATOM 2362 O O . ILE B 1 134 ? 1.612 9.758 -6.246 1 98 134 ILE B O 1
ATOM 2366 N N . ASP B 1 135 ? 0.485 11.625 -5.918 1 96.88 135 ASP B N 1
ATOM 2367 C CA . ASP B 1 135 ? 0.199 11.789 -7.34 1 96.88 135 ASP B CA 1
ATOM 2368 C C . ASP B 1 135 ? 1.355 12.484 -8.055 1 96.88 135 ASP B C 1
ATOM 2370 O O . ASP B 1 135 ? 1.317 12.672 -9.273 1 96.88 135 ASP B O 1
ATOM 2374 N N . GLN B 1 136 ? 2.4 12.906 -7.309 1 94.31 136 GLN B N 1
ATOM 2375 C CA . GLN B 1 136 ? 3.592 13.523 -7.879 1 94.31 136 GLN B CA 1
ATOM 2376 C C . GLN B 1 136 ? 4.844 12.703 -7.566 1 94.31 136 GLN B C 1
ATOM 2378 O O . GLN B 1 136 ? 4.949 12.109 -6.492 1 94.31 136 GLN B O 1
ATOM 2383 N N . MET B 1 137 ? 5.699 12.742 -8.547 1 92.56 137 MET B N 1
ATOM 2384 C CA . MET B 1 137 ? 7.02 12.188 -8.258 1 92.56 137 MET B CA 1
ATOM 2385 C C . MET B 1 137 ? 7.797 13.102 -7.32 1 92.56 137 MET B C 1
ATOM 2387 O O . MET B 1 137 ? 7.746 14.328 -7.461 1 92.56 137 MET B O 1
ATOM 2391 N N . PHE B 1 138 ? 8.492 12.477 -6.477 1 89.62 138 PHE B N 1
ATOM 2392 C CA . PHE B 1 138 ? 9.273 13.258 -5.527 1 89.62 138 PHE B CA 1
ATOM 2393 C C . PHE B 1 138 ? 10.391 14.016 -6.238 1 89.62 138 PHE B C 1
ATOM 2395 O O . PHE B 1 138 ? 11.117 13.438 -7.051 1 89.62 138 PHE B O 1
ATOM 2402 N N . GLU B 1 139 ? 10.469 15.203 -5.957 1 88.31 139 GLU B N 1
ATOM 2403 C CA . GLU B 1 139 ? 11.586 16.062 -6.355 1 88.31 139 GLU B CA 1
ATOM 2404 C C . GLU B 1 139 ? 12.117 16.859 -5.164 1 88.31 139 GLU B C 1
ATOM 2406 O O . GLU B 1 139 ? 11.375 17.578 -4.496 1 88.31 139 GLU B O 1
ATOM 2411 N N . ALA B 1 140 ? 13.406 16.719 -4.949 1 87.69 140 ALA B N 1
ATOM 2412 C CA . ALA B 1 140 ? 14.016 17.391 -3.801 1 87.69 140 ALA B CA 1
ATOM 2413 C C . ALA B 1 140 ? 13.922 18.906 -3.938 1 87.69 140 ALA B C 1
ATOM 2415 O O . ALA B 1 140 ? 13.898 19.438 -5.051 1 87.69 140 ALA B O 1
ATOM 2416 N N . GLY B 1 141 ? 13.836 19.562 -2.83 1 90.44 141 GLY B N 1
ATOM 2417 C CA . GLY B 1 141 ? 13.961 21.016 -2.842 1 90.44 141 GLY B CA 1
ATOM 2418 C C . GLY B 1 141 ? 12.633 21.719 -2.68 1 90.44 141 GLY B C 1
ATOM 2419 O O . GLY B 1 141 ? 12.594 22.938 -2.506 1 90.44 141 GLY B O 1
ATOM 2420 N N . HIS B 1 142 ? 11.562 21.016 -2.68 1 92.25 142 HIS B N 1
ATOM 2421 C CA . HIS B 1 142 ? 10.258 21.656 -2.639 1 92.25 142 HIS B CA 1
ATOM 2422 C C . HIS B 1 142 ? 9.555 21.406 -1.31 1 92.25 142 HIS B C 1
ATOM 2424 O O . HIS B 1 142 ? 8.492 21.953 -1.047 1 92.25 142 HIS B O 1
ATOM 2430 N N . GLY B 1 143 ? 10.141 20.609 -0.523 1 93.38 143 GLY B N 1
ATOM 2431 C CA . GLY B 1 143 ? 9.555 20.266 0.766 1 93.38 143 GLY B CA 1
ATOM 2432 C C . GLY B 1 143 ? 9.531 21.438 1.732 1 93.38 143 GLY B C 1
ATOM 2433 O O . GLY B 1 143 ? 10.516 22.156 1.863 1 93.38 143 GLY B O 1
ATOM 2434 N N . ARG B 1 144 ? 8.367 21.656 2.318 1 94.69 144 ARG B N 1
ATOM 2435 C CA . ARG B 1 144 ? 8.164 22.656 3.35 1 94.69 144 ARG B CA 1
ATOM 2436 C C . ARG B 1 144 ? 7.441 22.078 4.559 1 94.69 144 ARG B C 1
ATOM 2438 O O . ARG B 1 144 ? 6.973 20.938 4.516 1 94.69 144 ARG B O 1
ATOM 2445 N N . GLY B 1 145 ? 7.418 22.938 5.605 1 96.44 145 GLY B N 1
ATOM 2446 C CA . GLY B 1 145 ? 6.723 22.5 6.801 1 96.44 145 GLY B CA 1
ATOM 2447 C C . GLY B 1 145 ? 6.242 23.641 7.676 1 96.44 145 GLY B C 1
ATOM 2448 O O . GLY B 1 145 ? 6.668 24.781 7.5 1 96.44 145 GLY B O 1
ATOM 2449 N N . VAL B 1 146 ? 5.277 23.328 8.5 1 97.69 146 VAL B N 1
ATOM 2450 C CA . VAL B 1 146 ? 4.789 24.234 9.531 1 97.69 146 VAL B CA 1
ATOM 2451 C C . VAL B 1 146 ? 4.801 23.531 10.883 1 97.69 146 VAL B C 1
ATOM 2453 O O . VAL B 1 146 ? 4.824 22.297 10.945 1 97.69 146 VAL B O 1
ATOM 2456 N N . ARG B 1 147 ? 4.793 24.297 11.867 1 98.06 147 ARG B N 1
ATOM 2457 C CA . ARG B 1 147 ? 4.938 23.75 13.211 1 98.06 147 ARG B CA 1
ATOM 2458 C C . ARG B 1 147 ? 3.699 22.969 13.617 1 98.06 147 ARG B C 1
ATOM 2460 O O . ARG B 1 147 ? 2.574 23.453 13.5 1 98.06 147 ARG B O 1
ATOM 2467 N N . TRP B 1 148 ? 3.893 21.781 14.203 1 98.31 148 TRP B N 1
ATOM 2468 C CA . TRP B 1 148 ? 2.834 20.812 14.477 1 98.31 148 TRP B CA 1
ATOM 2469 C C . TRP B 1 148 ? 1.887 21.328 15.555 1 98.31 148 TRP B C 1
ATOM 2471 O O . TRP B 1 148 ? 0.704 20.984 15.57 1 98.31 148 TRP B O 1
ATOM 2481 N N . ASN B 1 149 ? 2.373 22.109 16.422 1 97.94 149 ASN B N 1
ATOM 2482 C CA . ASN B 1 149 ? 1.555 22.609 17.516 1 97.94 149 ASN B CA 1
ATOM 2483 C C . ASN B 1 149 ? 1.433 24.141 17.453 1 97.94 149 ASN B C 1
ATOM 2485 O O . ASN B 1 149 ? 1.376 24.797 18.5 1 97.94 149 ASN B O 1
ATOM 2489 N N . ASP B 1 150 ? 1.529 24.688 16.266 1 98 150 ASP B N 1
ATOM 2490 C CA . ASP B 1 150 ? 1.339 26.125 16.062 1 98 150 ASP B CA 1
ATOM 2491 C C . ASP B 1 150 ? -0.046 26.562 16.531 1 98 150 ASP B C 1
ATOM 2493 O O . ASP B 1 150 ? -1.061 26.062 16.062 1 98 150 ASP B O 1
ATOM 2497 N N . PRO B 1 151 ? -0.175 27.547 17.422 1 96.88 151 PRO B N 1
ATOM 2498 C CA . PRO B 1 151 ? -1.479 28.016 17.906 1 96.88 151 PRO B CA 1
ATOM 2499 C C . PRO B 1 151 ? -2.354 28.578 16.781 1 96.88 151 PRO B C 1
ATOM 2501 O O . PRO B 1 151 ? -3.582 28.594 16.906 1 96.88 151 PRO B O 1
ATOM 2504 N N . ALA B 1 152 ? -1.771 28.969 15.695 1 97.19 152 ALA B N 1
ATOM 2505 C CA . ALA B 1 152 ? -2.52 29.516 14.57 1 97.19 152 ALA B CA 1
ATOM 2506 C C . ALA B 1 152 ? -3.473 28.484 13.984 1 97.19 152 ALA B C 1
ATOM 2508 O O . ALA B 1 152 ? -4.512 28.828 13.422 1 97.19 152 ALA B O 1
ATOM 2509 N N . PHE B 1 153 ? -3.145 27.219 14.117 1 98.06 153 PHE B N 1
ATOM 2510 C CA . PHE B 1 153 ? -3.957 26.156 13.539 1 98.06 153 PHE B CA 1
ATOM 2511 C C . PHE B 1 153 ? -4.902 25.562 14.578 1 98.06 153 PHE B C 1
ATOM 2513 O O . PHE B 1 153 ? -5.965 25.047 14.242 1 98.06 153 PHE B O 1
ATOM 2520 N N . GLY B 1 154 ? -4.406 25.578 15.844 1 97.94 154 GLY B N 1
ATOM 2521 C CA . GLY B 1 154 ? -5.219 25.094 16.953 1 97.94 154 GLY B CA 1
ATOM 2522 C C . GLY B 1 154 ? -5.477 23.594 16.891 1 97.94 154 GLY B C 1
ATOM 2523 O O . GLY B 1 154 ? -6.555 23.125 17.25 1 97.94 154 GLY B O 1
ATOM 2524 N N . ILE B 1 155 ? -4.531 22.781 16.359 1 98.56 155 ILE B N 1
ATOM 2525 C CA . ILE B 1 155 ? -4.707 21.344 16.266 1 98.56 155 ILE B CA 1
ATOM 2526 C C . ILE B 1 155 ? -4.832 20.734 17.656 1 98.56 155 ILE B C 1
ATOM 2528 O O . ILE B 1 155 ? -4.035 21.047 18.547 1 98.56 155 ILE B O 1
ATOM 2532 N N . VAL B 1 156 ? -5.805 19.938 17.875 1 98.56 156 VAL B N 1
ATOM 2533 C CA . VAL B 1 156 ? -5.953 19.188 19.109 1 98.56 156 VAL B CA 1
ATOM 2534 C C . VAL B 1 156 ? -5.434 17.766 18.938 1 98.56 156 VAL B C 1
ATOM 2536 O O . VAL B 1 156 ? -6.145 16.906 18.422 1 98.56 156 VAL B O 1
ATOM 2539 N N . TRP B 1 157 ? -4.27 17.531 19.375 1 98.62 157 TRP B N 1
ATOM 2540 C CA . TRP B 1 157 ? -3.646 16.219 19.266 1 98.62 157 TRP B CA 1
ATOM 2541 C C . TRP B 1 157 ? -4.102 15.305 20.406 1 98.62 157 TRP B C 1
ATOM 2543 O O . TRP B 1 157 ? -4.297 15.766 21.531 1 98.62 157 TRP B O 1
ATOM 2553 N N . PRO B 1 158 ? -4.203 14.062 20.141 1 98.62 158 PRO B N 1
ATOM 2554 C CA . PRO B 1 158 ? -4.66 13.148 21.188 1 98.62 158 PRO B CA 1
ATOM 2555 C C . PRO B 1 158 ? -3.59 12.875 22.234 1 98.62 158 PRO B C 1
ATOM 2557 O O . PRO B 1 158 ? -3.885 12.297 23.297 1 98.62 158 PRO B O 1
ATOM 2560 N N . ALA B 1 159 ? -2.35 13.219 21.953 1 98.19 159 ALA B N 1
ATOM 2561 C CA . ALA B 1 159 ? -1.242 13 22.891 1 98.19 159 ALA B CA 1
ATOM 2562 C C . ALA B 1 159 ? -0.072 13.93 22.578 1 98.19 159 ALA B C 1
ATOM 2564 O O . ALA B 1 159 ? 0.024 14.461 21.469 1 98.19 159 ALA B O 1
ATOM 2565 N N . GLN B 1 160 ? 0.794 14.078 23.578 1 98.31 160 GLN B N 1
ATOM 2566 C CA . GLN B 1 160 ? 2.064 14.758 23.328 1 98.31 160 GLN B CA 1
ATOM 2567 C C . GLN B 1 160 ? 3.059 13.82 22.656 1 98.31 160 GLN B C 1
ATOM 2569 O O . GLN B 1 160 ? 3.211 12.664 23.047 1 98.31 160 GLN B O 1
ATOM 2574 N N . PRO B 1 161 ? 3.715 14.359 21.672 1 98.62 161 PRO B N 1
ATOM 2575 C CA . PRO B 1 161 ? 4.711 13.5 21.031 1 98.62 161 PRO B CA 1
ATOM 2576 C C . PRO B 1 161 ? 5.879 13.156 21.953 1 98.62 161 PRO B C 1
ATOM 2578 O O . PRO B 1 161 ? 6.328 14.008 22.719 1 98.62 161 PRO B O 1
ATOM 2581 N N . THR B 1 162 ? 6.379 11.93 21.891 1 98.5 162 THR B N 1
ATOM 2582 C CA . THR B 1 162 ? 7.578 11.508 22.609 1 98.5 162 THR B CA 1
ATOM 2583 C C . THR B 1 162 ? 8.742 11.312 21.641 1 98.5 162 THR B C 1
ATOM 2585 O O . THR B 1 162 ? 9.906 11.305 22.047 1 98.5 162 THR B O 1
ATOM 2588 N N . VAL B 1 163 ? 8.508 11.031 20.406 1 98.69 163 VAL B N 1
ATOM 2589 C CA . VAL B 1 163 ? 9.508 10.93 19.344 1 98.69 163 VAL B CA 1
ATOM 2590 C C . VAL B 1 163 ? 9.148 11.891 18.219 1 98.69 163 VAL B C 1
ATOM 2592 O O . VAL B 1 163 ? 8.039 11.852 17.672 1 98.69 163 VAL B O 1
ATOM 2595 N N . ILE B 1 164 ? 10 12.734 17.859 1 98.56 164 ILE B N 1
ATOM 2596 C CA . ILE B 1 164 ? 9.812 13.734 16.812 1 98.56 164 ILE B CA 1
ATOM 2597 C C . ILE B 1 164 ? 11.164 14.172 16.266 1 98.56 164 ILE B C 1
ATOM 2599 O O . ILE B 1 164 ? 12.141 14.281 17.016 1 98.56 164 ILE B O 1
ATOM 2603 N N . SER B 1 165 ? 11.281 14.312 14.984 1 97.81 165 SER B N 1
ATOM 2604 C CA . SER B 1 165 ? 12.547 14.758 14.414 1 97.81 165 SER B CA 1
ATOM 2605 C C . SER B 1 165 ? 12.867 16.188 14.828 1 97.81 165 SER B C 1
ATOM 2607 O O . SER B 1 165 ? 11.961 16.984 15.102 1 97.81 165 SER B O 1
ATOM 2609 N N . GLU B 1 166 ? 14.18 16.5 14.781 1 96.75 166 GLU B N 1
ATOM 2610 C CA . GLU B 1 166 ? 14.602 17.875 15.062 1 96.75 166 GLU B CA 1
ATOM 2611 C C . GLU B 1 166 ? 13.977 18.859 14.078 1 96.75 166 GLU B C 1
ATOM 2613 O O . GLU B 1 166 ? 13.555 19.938 14.469 1 96.75 166 GLU B O 1
ATOM 2618 N N . ARG B 1 167 ? 13.914 18.516 12.875 1 96 167 ARG B N 1
ATOM 2619 C CA . ARG B 1 167 ? 13.344 19.375 11.836 1 96 167 ARG B CA 1
ATOM 2620 C C . ARG B 1 167 ? 11.883 19.703 12.148 1 96 167 ARG B C 1
ATOM 2622 O O . ARG B 1 167 ? 11.5 20.875 12.125 1 96 167 ARG B O 1
ATOM 2629 N N . ASP B 1 168 ? 11.109 18.703 12.453 1 97.38 168 ASP B N 1
ATOM 2630 C CA . ASP B 1 168 ? 9.688 18.906 12.727 1 97.38 168 ASP B CA 1
ATOM 2631 C C . ASP B 1 168 ? 9.484 19.688 14.016 1 97.38 168 ASP B C 1
ATOM 2633 O O . ASP B 1 168 ? 8.523 20.453 14.133 1 97.38 168 ASP B O 1
ATOM 2637 N N . ALA B 1 169 ? 10.359 19.547 14.93 1 96.56 169 ALA B N 1
ATOM 2638 C CA . ALA B 1 169 ? 10.234 20.188 16.234 1 96.56 169 ALA B CA 1
ATOM 2639 C C . ALA B 1 169 ? 10.555 21.672 16.156 1 96.56 169 ALA B C 1
ATOM 2641 O O . ALA B 1 169 ? 10.18 22.438 17.047 1 96.56 169 ALA B O 1
ATOM 2642 N N . THR B 1 170 ? 11.219 22.078 15.086 1 95.56 170 THR B N 1
ATOM 2643 C CA . THR B 1 170 ? 11.805 23.422 15.141 1 95.56 170 THR B CA 1
ATOM 2644 C C . THR B 1 170 ? 11.188 24.312 14.07 1 95.56 170 THR B C 1
ATOM 2646 O O . THR B 1 170 ? 11.633 25.453 13.875 1 95.56 170 THR B O 1
ATOM 2649 N N . TYR B 1 171 ? 10.188 23.859 13.359 1 96.38 171 TYR B N 1
ATOM 2650 C CA . TYR B 1 171 ? 9.516 24.766 12.43 1 96.38 171 TYR B CA 1
ATOM 2651 C C . TYR B 1 171 ? 9 26 13.156 1 96.38 171 TYR B C 1
ATOM 2653 O O . TYR B 1 171 ? 8.508 25.906 14.281 1 96.38 171 TYR B O 1
ATOM 2661 N N . PRO B 1 172 ? 9.117 27.141 12.523 1 94.5 172 PRO B N 1
ATOM 2662 C CA . PRO B 1 172 ? 8.586 28.359 13.148 1 94.5 172 PRO B CA 1
ATOM 2663 C C . PRO B 1 172 ? 7.059 28.438 13.086 1 94.5 172 PRO B C 1
ATOM 2665 O O . PRO B 1 172 ? 6.43 27.703 12.328 1 94.5 172 PRO B O 1
ATOM 2668 N N . ASP B 1 173 ? 6.527 29.297 13.867 1 94.5 173 ASP B N 1
ATOM 2669 C CA . ASP B 1 173 ? 5.09 29.562 13.805 1 94.5 173 ASP B CA 1
ATOM 2670 C C . ASP B 1 173 ? 4.703 30.172 12.461 1 94.5 173 ASP B C 1
ATOM 2672 O O . ASP B 1 173 ? 5.484 30.922 11.867 1 94.5 173 ASP B O 1
ATOM 2676 N N . HIS B 1 174 ? 3.457 29.75 12.148 1 90.12 174 HIS B N 1
ATOM 2677 C CA . HIS B 1 174 ? 2.92 30.359 10.938 1 90.12 174 HIS B CA 1
ATOM 2678 C C . HIS B 1 174 ? 2.779 31.875 11.109 1 90.12 174 HIS B C 1
ATOM 2680 O O . HIS B 1 174 ? 2.234 32.344 12.109 1 90.12 174 HIS B O 1
ATOM 2686 N N . GLY B 1 175 ? 3.232 32.625 10.008 1 78.5 175 GLY B N 1
ATOM 2687 C CA . GLY B 1 175 ? 3.174 34.062 10.07 1 78.5 175 GLY B CA 1
ATOM 2688 C C . GLY B 1 175 ? 4.23 34.656 10.977 1 78.5 175 GLY B C 1
ATOM 2689 O O . GLY B 1 175 ? 4.277 35.875 11.156 1 78.5 175 GLY B O 1
ATOM 2690 N N . ALA B 1 176 ? 5.082 33.875 11.531 1 72.31 176 ALA B N 1
ATOM 2691 C CA . ALA B 1 176 ? 6.18 34.406 12.328 1 72.31 176 ALA B CA 1
ATOM 2692 C C . ALA B 1 176 ? 7.309 34.906 11.43 1 72.31 176 ALA B C 1
ATOM 2694 O O . ALA B 1 176 ? 7.477 34.438 10.305 1 72.31 176 ALA B O 1
#

pLDDT: mean 96.92, std 3.38, range [72.31, 98.94]

Sequence (352 aa):
MRFVGTAIDGVTVVELDPSTDERGSFARLHCPDEFAAAGHPFVPAQTSLSRNTAARTLRGMHYEASPRAEVKLVRVTRGAIFDVAVDLRPSSPTYLQWTGAELSAENGRALLIGAGMAHGFITLEPDTDVLYQIDQMFEAGHGRGVRWNDPAFGIVWPAQPTVISERDATYPDHGAMRFVGTAIDGVTVVELDPSTDERGSFARLHCPDEFAAAGHPFVPAQTSLSRNTAARTLRGMHYEASPRAEVKLVRVTRGAIFDVAVDLRPSSPTYLQWTGAELSAENGRALLIGAGMAHGFITLEPDTDVLYQIDQMFEAGHGRGVRWNDPAFGIVWPAQPTVISERDATYPDHGA

Organism: NCBI:txid2803784

Radius of gyration: 21.05 Å; Cα contacts (8 Å, |Δi|>4): 943; chains: 2; bounding box: 34×66×49 Å

Foldseek 3Di:
DDWADDPFPQKIKDAWDWDQDPVGTDTDPDDQVVCVVVVHRADFPDKDKDWFAAALAKDFQKAFAPPQFKKKKKAWQAAKKWKKKAACDPVGPQHLEMDIDIHHNVRGMIMIGGGRITIMIGGHGGGIMMMMGMRGDDDPDGMDGAAPCAVSHPDDHPDHHPHYDPVNHDHDHVPD/DDWADDPFPQKIKDAWDWDQDPVGTDTDPDDQVVCVVVVHRADFPDKDKDWFAAALAKDFQKAFAPPQFKKKKKAWQAAKKWKKKAACDPVGPQHLEMDTDIHHNVRGMIMIGGGRITIMIGGHGGGIMMMMGMRGDDDPDGMDGAAPCAVSHPDDHPDHHPHYDPVNHDHDHDPD

Solvent-accessible surface area (backbone atoms only — not comparable to full-atom values): 18171 Å² total; per-residue (Å²): 107,46,79,42,78,54,97,43,91,58,35,32,39,37,35,63,60,63,50,73,59,96,54,34,35,38,30,63,76,42,44,43,67,62,32,38,75,73,73,48,72,55,63,58,49,26,31,34,38,39,39,27,54,46,45,27,28,39,52,41,22,33,33,39,40,83,95,57,46,39,37,37,41,38,33,28,54,25,43,26,31,44,38,37,39,33,32,64,36,84,88,45,96,49,48,43,37,64,53,69,46,77,24,16,37,82,76,46,28,28,43,37,39,37,58,52,33,33,35,29,36,31,27,69,28,50,58,18,29,39,36,38,34,23,49,45,73,90,62,90,88,37,74,44,69,41,28,64,77,27,74,83,45,58,68,82,68,96,64,76,66,79,38,64,50,72,69,43,72,62,39,57,50,84,94,107,109,45,80,42,78,54,97,41,91,57,37,32,38,37,36,63,60,62,49,74,59,96,55,33,34,40,29,63,76,42,42,43,66,62,30,38,74,73,72,48,73,56,62,58,48,25,32,34,38,38,38,26,53,47,46,26,28,40,51,40,22,34,32,39,39,85,94,57,46,38,38,35,42,38,34,26,53,25,44,25,30,44,37,37,40,33,32,63,38,83,87,45,96,48,49,43,36,63,55,69,45,78,25,17,38,84,74,47,28,28,42,37,39,36,59,50,32,32,35,30,35,33,26,70,29,49,58,18,29,38,38,38,35,23,50,46,71,90,61,89,88,36,74,44,69,42,28,63,78,27,73,81,45,60,67,81,68,97,65,75,67,79,38,65,50,71,69,42,72,61,39,58,51,83,92,105